Protein AF-0000000079568890 (afdb_homodimer)

Foldseek 3Di:
DWKKKKKKAKAFQAVVLVVQLVVQLVVLCVVQVKDWPDWFDDDDDPDDDGHRGITMIMGPDLVSVVCSCVPPSNVVSVVSCVVRMDMDIDMGTHDD/DWKKKKKKAKAFQAVVLVVQLVVQLVVLCVVLVKDWPDWFDDDDDPDDDGHRGITMIMGPDLVSVVCSCVPPSNVVSVVSCVVRMDMDIDMGTHDD

InterPro domains:
  IPR010753 Domain of unknown function DUF1330 [PF07045] (3-94)
  IPR011008 Dimeric alpha-beta barrel [SSF54909] (1-94)

Sequence (192 aa):
MAKAYWIARVEVSDEDAYGKYRDANAEAFEKYDARFVVRGGPFEVMEGEGRGRNVVVEFDSYQQAVDCYNSPEYQRAKAFRDGAADVDLIIIEGPKMAKAYWIARVEVSDEDAYGKYRDANAEAFEKYDARFVVRGGPFEVMEGEGRGRNVVVEFDSYQQAVDCYNSPEYQRAKAFRDGAADVDLIIIEGPK

Solvent-accessible surface area (backbone atoms only — not comparable to full-atom values): 9484 Å² total; per-residue (Å²): 122,34,28,11,32,43,46,35,39,28,39,75,77,29,68,67,41,37,48,53,17,60,63,42,33,48,60,28,36,59,75,57,60,47,41,74,57,25,80,33,71,67,64,46,71,78,32,78,64,77,55,81,34,44,35,30,34,38,23,71,24,51,65,54,48,52,49,39,62,69,27,70,52,25,46,58,16,49,58,43,27,62,91,19,41,52,49,26,27,34,43,33,39,31,62,113,121,35,27,11,31,42,47,34,39,27,38,73,77,30,66,68,41,37,48,54,16,60,62,42,34,48,60,28,36,60,74,59,60,47,41,75,59,24,80,32,71,68,65,47,70,77,31,77,65,76,57,82,34,44,35,29,34,38,23,71,25,51,65,55,47,52,47,38,62,68,27,71,53,25,46,57,15,49,59,43,27,62,90,18,43,52,50,28,28,32,43,32,39,31,63,115

Organism: NCBI:txid1891644

Secondary structure (DSSP, 8-state):
---EEEEEEEEES-HHHHHHHHHHHHHHHHHTT-EEEEE---EEEEES---SEEEEEEESSHHHHHHHHHSHHHHHHHHTTTTTEEEEEEEEE---/---EEEEEEEEES-HHHHHHHHHHHHHHHHHTT-EEEEE---EEEEES---SEEEEEEESSHHHHHHHHHSHHHHHHHHTTTTTEEEEEEEEE---

pLDDT: mean 97.17, std 4.03, range [70.75, 98.94]

Nearest PDB structures (foldseek):
  2fiu-assembly1_B  TM=9.762E-01  e=1.439E-13  Agrobacterium fabrum str. C58
  3lo3-assembly2_C  TM=9.101E-01  e=8.299E-09  Colwellia psychrerythraea 34H
  2omo-assembly4_E  TM=5.640E-01  e=1.352E-03  Nitrosomonas europaea
  2gff-assembly1_A  TM=5.607E-01  e=2.271E-03  Yersinia pestis
  4dpo-assembly1_B  TM=5.610E-01  e=1.995E-03  Methanosarcina mazei Go1

Radius of gyration: 16.6 Å; Cα contacts (8 Å, |Δi|>4): 442; chains: 2; bounding box: 29×44×38 Å

Structure (mmCIF, N/CA/C/O backbone):
data_AF-0000000079568890-model_v1
#
loop_
_entity.id
_entity.type
_entity.pdbx_description
1 polymer 'DUF1330 domain-containing protein'
#
loop_
_atom_site.group_PDB
_atom_site.id
_atom_site.type_symbol
_atom_site.label_atom_id
_atom_site.label_alt_id
_atom_site.label_comp_id
_atom_site.label_asym_id
_atom_site.label_entity_id
_atom_site.label_seq_id
_atom_site.pdbx_PDB_ins_code
_atom_site.Cartn_x
_atom_site.Cartn_y
_atom_site.Cartn_z
_atom_site.occupancy
_atom_site.B_iso_or_equiv
_atom_site.auth_seq_id
_atom_site.auth_comp_id
_atom_site.auth_asym_id
_atom_site.auth_atom_id
_atom_site.pdbx_PDB_model_num
ATOM 1 N N . MET A 1 1 ? -13.016 -4.52 15.359 1 77.69 1 MET A N 1
ATOM 2 C CA . MET A 1 1 ? -13.422 -3.764 14.18 1 77.69 1 MET A CA 1
ATOM 3 C C . MET A 1 1 ? -12.359 -3.852 13.086 1 77.69 1 MET A C 1
ATOM 5 O O . MET A 1 1 ? -11.18 -4.059 13.367 1 77.69 1 MET A O 1
ATOM 9 N N . ALA A 1 2 ? -12.82 -3.697 11.812 1 90.31 2 ALA A N 1
ATOM 10 C CA . ALA A 1 2 ? -11.844 -3.814 10.727 1 90.31 2 ALA A CA 1
ATOM 11 C C . ALA A 1 2 ? -10.891 -2.619 10.711 1 90.31 2 ALA A C 1
ATOM 13 O O . ALA A 1 2 ? -11.32 -1.478 10.898 1 90.31 2 ALA A O 1
ATOM 14 N N . LYS A 1 3 ? -9.695 -2.898 10.617 1 97.19 3 LYS A N 1
ATOM 15 C CA . LYS A 1 3 ? -8.695 -1.846 10.445 1 97.19 3 LYS A CA 1
ATOM 16 C C . LYS A 1 3 ? -8.875 -1.134 9.109 1 97.19 3 LYS A C 1
ATOM 18 O O . LYS A 1 3 ? -9.68 -1.561 8.273 1 97.19 3 LYS A O 1
ATOM 23 N N . ALA A 1 4 ? -8.219 -0.032 8.984 1 98.56 4 ALA A N 1
ATOM 24 C CA . ALA A 1 4 ? -8.148 0.688 7.719 1 98.56 4 ALA A CA 1
ATOM 25 C C . ALA A 1 4 ? -6.727 1.164 7.438 1 98.56 4 ALA A C 1
ATOM 27 O O . ALA A 1 4 ? -5.898 1.228 8.352 1 98.56 4 ALA A O 1
ATOM 28 N N . TYR A 1 5 ? -6.523 1.472 6.188 1 98.88 5 TYR A N 1
ATOM 29 C CA . TYR A 1 5 ? -5.164 1.819 5.781 1 98.88 5 TYR A CA 1
ATOM 30 C C . TYR A 1 5 ? -5.172 2.988 4.801 1 98.88 5 TYR A C 1
ATOM 32 O O . TYR A 1 5 ? -6.023 3.055 3.912 1 98.88 5 TYR A O 1
ATOM 40 N N . TRP A 1 6 ? -4.285 3.982 5.066 1 98.94 6 TRP A N 1
ATOM 41 C CA . TRP A 1 6 ? -3.834 4.855 3.986 1 98.94 6 TRP A CA 1
ATOM 42 C C . TRP A 1 6 ? -2.787 4.156 3.125 1 98.94 6 TRP A C 1
ATOM 44 O O . TRP A 1 6 ? -1.795 3.639 3.643 1 98.94 6 TRP A O 1
ATOM 54 N N . ILE A 1 7 ? -2.979 4.078 1.858 1 98.81 7 ILE A N 1
ATOM 55 C CA . ILE A 1 7 ? -1.966 3.646 0.902 1 98.81 7 ILE A CA 1
ATOM 56 C C . ILE A 1 7 ? -1.649 4.785 -0.064 1 98.81 7 ILE A C 1
ATOM 58 O O . ILE A 1 7 ? -2.506 5.199 -0.851 1 98.81 7 ILE A O 1
ATOM 62 N N . ALA A 1 8 ? -0.356 5.266 0.049 1 98.69 8 ALA A N 1
ATOM 63 C CA . ALA A 1 8 ? 0.008 6.445 -0.732 1 98.69 8 ALA A CA 1
ATOM 64 C C . ALA A 1 8 ? 1.265 6.188 -1.56 1 98.69 8 ALA A C 1
ATOM 66 O O . ALA A 1 8 ? 2.174 5.484 -1.115 1 98.69 8 ALA A O 1
ATOM 67 N N . ARG A 1 9 ? 1.367 6.684 -2.705 1 98.5 9 ARG A N 1
ATOM 68 C CA . ARG A 1 9 ? 2.57 6.812 -3.52 1 98.5 9 ARG A CA 1
ATOM 69 C C . ARG A 1 9 ? 2.795 8.266 -3.932 1 98.5 9 ARG A C 1
ATOM 71 O O . ARG A 1 9 ? 1.851 8.969 -4.301 1 98.5 9 ARG A O 1
ATOM 78 N N . VAL A 1 10 ? 4.031 8.68 -3.791 1 98.5 10 VAL A N 1
ATOM 79 C CA . VAL A 1 10 ? 4.32 10.109 -3.846 1 98.5 10 VAL A CA 1
ATOM 80 C C . VAL A 1 10 ? 5.535 10.359 -4.738 1 98.5 10 VAL A C 1
ATOM 82 O O . VAL A 1 10 ? 6.539 9.648 -4.641 1 98.5 10 VAL A O 1
ATOM 85 N N . GLU A 1 11 ? 5.418 11.297 -5.648 1 98.44 11 GLU A N 1
ATOM 86 C CA . GLU A 1 11 ? 6.57 11.867 -6.344 1 98.44 11 GLU A CA 1
ATOM 87 C C . GLU A 1 11 ? 6.879 13.273 -5.836 1 98.44 11 GLU A C 1
ATOM 89 O O . GLU A 1 11 ? 6.125 14.219 -6.098 1 98.44 11 GLU A O 1
ATOM 94 N N . VAL A 1 12 ? 7.957 13.383 -5.152 1 98.25 12 VAL A N 1
ATOM 95 C CA . VAL A 1 12 ? 8.32 14.641 -4.508 1 98.25 12 VAL A CA 1
ATOM 96 C C . VAL A 1 12 ? 9.125 15.508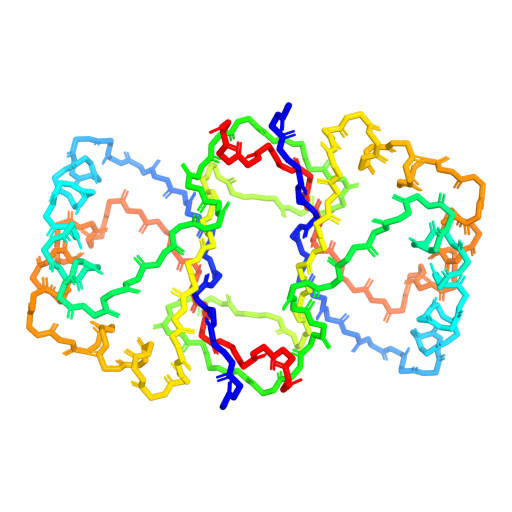 -5.48 1 98.25 12 VAL A C 1
ATOM 98 O O . VAL A 1 12 ? 10.109 15.039 -6.062 1 98.25 12 VAL A O 1
ATOM 101 N N . SER A 1 13 ? 8.711 16.703 -5.668 1 98.25 13 SER A N 1
ATOM 102 C CA . SER A 1 13 ? 9.422 17.609 -6.559 1 98.25 13 SER A CA 1
ATOM 103 C C . SER A 1 13 ? 10.133 18.719 -5.777 1 98.25 13 SER A C 1
ATOM 105 O O . SER A 1 13 ? 11.016 19.391 -6.309 1 98.25 13 SER A O 1
ATOM 107 N N . ASP A 1 14 ? 9.758 18.984 -4.594 1 98.38 14 ASP A N 1
ATOM 108 C CA . ASP A 1 14 ? 10.383 19.953 -3.686 1 98.38 14 ASP A CA 1
ATOM 109 C C . ASP A 1 14 ? 10.617 19.328 -2.311 1 98.38 14 ASP A C 1
ATOM 111 O O . ASP A 1 14 ? 9.742 19.375 -1.444 1 98.38 14 ASP A O 1
ATOM 115 N N . GLU A 1 15 ? 11.797 18.875 -2.086 1 97.81 15 GLU A N 1
ATOM 116 C CA . GLU A 1 15 ? 12.133 18.078 -0.904 1 97.81 15 GLU A CA 1
ATOM 117 C C . GLU A 1 15 ? 12.008 18.922 0.368 1 97.81 15 GLU A C 1
ATOM 119 O O . GLU A 1 15 ? 11.648 18.391 1.426 1 97.81 15 GLU A O 1
ATOM 124 N N . ASP A 1 16 ? 12.297 20.203 0.243 1 98.19 16 ASP A N 1
ATOM 125 C CA . ASP A 1 16 ? 12.188 21.047 1.421 1 98.19 16 ASP A CA 1
ATOM 126 C C . ASP A 1 16 ? 10.734 21.188 1.87 1 98.19 16 ASP A C 1
ATOM 128 O O . ASP A 1 16 ? 10.43 21.016 3.051 1 98.19 16 ASP A O 1
ATOM 132 N N . ALA A 1 17 ? 9.922 21.547 0.937 1 98.19 17 ALA A N 1
ATOM 133 C CA . ALA A 1 17 ? 8.5 21.672 1.245 1 98.19 17 ALA A CA 1
ATOM 134 C C . ALA A 1 17 ? 7.93 20.359 1.757 1 98.19 17 ALA A C 1
ATOM 136 O O . ALA A 1 17 ? 7.16 20.328 2.719 1 98.19 17 ALA A O 1
ATOM 137 N N . TYR A 1 18 ? 8.312 19.281 1.137 1 98.31 18 TYR A N 1
ATOM 138 C CA . TYR A 1 18 ? 7.824 17.984 1.56 1 98.31 18 TYR A CA 1
ATOM 139 C C . TYR A 1 18 ? 8.328 17.641 2.957 1 98.31 18 TYR A C 1
ATOM 141 O O . TYR A 1 18 ? 7.613 17 3.74 1 98.31 18 TYR A O 1
ATOM 149 N N . GLY A 1 19 ? 9.539 18 3.236 1 98 19 GLY A N 1
ATOM 150 C CA . GLY A 1 19 ? 10.062 17.812 4.578 1 98 19 GLY A CA 1
ATOM 151 C C . GLY A 1 19 ? 9.25 18.516 5.645 1 98 19 GLY A C 1
ATOM 152 O O . GLY A 1 19 ? 9.016 17.969 6.719 1 98 19 GLY A O 1
ATOM 153 N N . LYS A 1 20 ? 8.844 19.75 5.383 1 98.38 20 LYS A N 1
ATOM 154 C CA . LYS A 1 20 ? 7.969 20.484 6.301 1 98.38 20 LYS A CA 1
ATOM 155 C C . LYS A 1 20 ? 6.652 19.734 6.516 1 98.38 20 LYS A C 1
ATOM 157 O O . LYS A 1 20 ? 6.145 19.688 7.637 1 98.38 20 LYS A O 1
ATOM 162 N N . TYR A 1 21 ? 6.133 19.219 5.477 1 98.69 21 TYR A N 1
ATOM 163 C CA . TYR A 1 21 ? 4.926 18.406 5.57 1 98.69 21 TYR A CA 1
ATOM 164 C C . TYR A 1 21 ? 5.141 17.219 6.488 1 98.69 21 TYR A C 1
ATOM 166 O O . TYR A 1 21 ? 4.328 16.953 7.383 1 98.69 21 TYR A O 1
ATOM 174 N N . ARG A 1 22 ? 6.18 16.484 6.262 1 97.62 22 ARG A N 1
ATOM 175 C CA . ARG A 1 22 ? 6.473 15.289 7.043 1 97.62 22 ARG A CA 1
ATOM 176 C C . ARG A 1 22 ? 6.574 15.617 8.531 1 97.62 22 ARG A C 1
ATOM 178 O O . ARG A 1 22 ? 6.074 14.867 9.367 1 97.62 22 ARG A O 1
ATOM 185 N N . ASP A 1 23 ? 7.234 16.75 8.805 1 97.75 23 ASP A N 1
ATOM 186 C CA . ASP A 1 23 ? 7.363 17.156 10.195 1 97.75 23 ASP A CA 1
ATOM 187 C C . ASP A 1 23 ? 6 17.516 10.789 1 97.75 23 ASP A C 1
ATOM 189 O O . ASP A 1 23 ? 5.715 17.172 11.945 1 97.75 23 ASP A O 1
ATOM 193 N N . ALA A 1 24 ? 5.223 18.141 10.031 1 98.31 24 ALA A N 1
ATOM 194 C CA . ALA A 1 24 ? 3.949 18.672 10.523 1 98.31 24 ALA A CA 1
ATOM 195 C C . ALA A 1 24 ? 2.908 17.562 10.648 1 98.31 24 ALA A C 1
ATOM 197 O O . ALA A 1 24 ? 2.014 17.625 11.492 1 98.31 24 ALA A O 1
ATOM 198 N N . ASN A 1 25 ? 2.953 16.516 9.781 1 98.38 25 ASN A N 1
ATOM 199 C CA . ASN A 1 25 ? 1.878 15.531 9.75 1 98.38 25 ASN A CA 1
ATOM 200 C C . ASN A 1 25 ? 1.934 14.609 10.969 1 98.38 25 ASN A C 1
ATOM 202 O O . ASN A 1 25 ? 0.954 13.938 11.281 1 98.38 25 ASN A O 1
ATOM 206 N N . ALA A 1 26 ? 3.08 14.711 11.7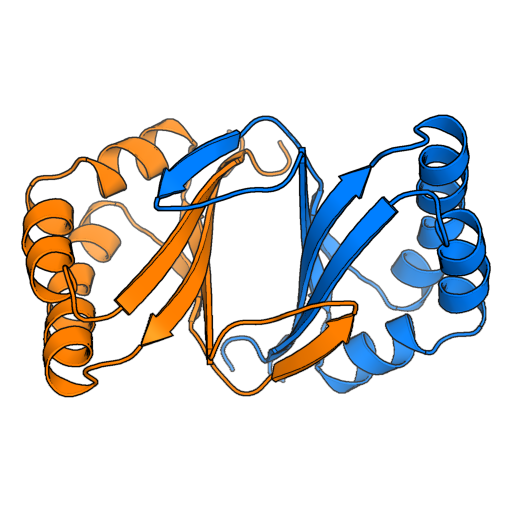73 1 98 26 ALA A N 1
ATOM 207 C CA . ALA A 1 26 ? 3.24 13.891 12.969 1 98 26 ALA A CA 1
ATOM 208 C C . ALA A 1 26 ? 2.129 14.172 13.977 1 98 26 ALA A C 1
ATOM 210 O O . ALA A 1 26 ? 1.642 13.25 14.641 1 98 26 ALA A O 1
ATOM 211 N N . GLU A 1 27 ? 1.778 15.391 14.086 1 98.44 27 GLU A N 1
ATOM 212 C CA . GLU A 1 27 ? 0.734 15.781 15.031 1 98.44 27 GLU A CA 1
ATOM 213 C C . GLU A 1 27 ? -0.568 15.039 14.75 1 98.44 27 GLU A C 1
ATOM 215 O O . GLU A 1 27 ? -1.189 14.5 15.664 1 98.44 27 GLU A O 1
ATOM 220 N N . ALA A 1 28 ? -1.035 15 13.539 1 98.75 28 ALA A N 1
ATOM 221 C CA . ALA A 1 28 ? -2.271 14.328 13.164 1 98.75 28 ALA A CA 1
ATOM 222 C C . ALA A 1 28 ? -2.17 12.82 13.398 1 98.75 28 ALA A C 1
ATOM 224 O O . ALA A 1 28 ? -3.08 12.211 13.969 1 98.75 28 ALA A O 1
ATOM 225 N N . PHE A 1 29 ? -1.062 12.234 12.961 1 98.69 29 PHE A N 1
ATOM 226 C CA . PHE A 1 29 ? -0.905 10.789 13.062 1 98.69 29 PHE A CA 1
ATOM 227 C C . PHE A 1 29 ? -0.842 10.352 14.523 1 98.69 29 PHE A C 1
ATOM 229 O O . PHE A 1 29 ? -1.35 9.289 14.883 1 98.69 29 PHE A O 1
ATOM 236 N N . GLU A 1 30 ? -0.249 11.172 15.391 1 98.44 30 GLU A N 1
ATOM 237 C CA . GLU A 1 30 ? -0.262 10.891 16.828 1 98.44 30 GLU A CA 1
ATOM 238 C C . GLU A 1 30 ? -1.675 10.992 17.391 1 98.44 30 GLU A C 1
ATOM 240 O O . GLU A 1 30 ? -2.111 10.117 18.141 1 98.44 30 GLU A O 1
ATOM 245 N N . LYS A 1 31 ? -2.342 11.984 17.062 1 98.56 31 LYS A N 1
ATOM 246 C CA . LYS A 1 31 ? -3.684 12.25 17.578 1 98.56 31 LYS A CA 1
ATOM 247 C C . LYS A 1 31 ? -4.633 11.102 17.234 1 98.56 31 LYS A C 1
ATOM 249 O O . LYS A 1 31 ? -5.52 10.773 18.016 1 98.56 31 LYS A O 1
ATOM 254 N N . TYR A 1 32 ? -4.484 10.484 16.109 1 98.69 32 TYR A N 1
ATOM 255 C CA . TYR A 1 32 ? -5.43 9.477 15.641 1 98.69 32 TYR A CA 1
ATOM 256 C C . TYR A 1 32 ? -4.848 8.07 15.789 1 98.69 32 TYR A C 1
ATOM 258 O O . TYR A 1 32 ? -5.344 7.125 15.172 1 98.69 32 TYR A O 1
ATOM 266 N N . ASP A 1 33 ? -3.717 8.008 16.469 1 98.06 33 ASP A N 1
ATOM 267 C CA . ASP A 1 33 ? -3.064 6.742 16.797 1 98.06 33 ASP A CA 1
ATOM 268 C C . ASP A 1 33 ? -2.717 5.969 15.523 1 98.06 33 ASP A C 1
ATOM 270 O O . ASP A 1 33 ? -2.945 4.758 15.445 1 98.06 33 ASP A O 1
ATOM 274 N N . ALA A 1 34 ? -2.326 6.688 14.555 1 98.38 34 ALA A N 1
ATOM 275 C CA . ALA A 1 34 ? -1.897 6.094 13.289 1 98.38 34 ALA A CA 1
ATOM 276 C C . ALA A 1 34 ? -0.587 5.332 13.461 1 98.38 34 ALA A C 1
ATOM 278 O O . ALA A 1 34 ? 0.292 5.754 14.211 1 98.38 34 ALA A O 1
ATOM 279 N N . ARG A 1 35 ? -0.432 4.227 12.75 1 97.88 35 ARG A N 1
ATOM 280 C CA . ARG A 1 35 ? 0.778 3.414 12.812 1 97.88 35 ARG A CA 1
ATOM 281 C C . ARG A 1 35 ? 1.363 3.197 11.422 1 97.88 35 ARG A C 1
ATOM 283 O O . ARG A 1 35 ? 0.693 2.662 10.539 1 97.88 35 ARG A O 1
ATOM 290 N N . PHE A 1 36 ? 2.574 3.539 11.258 1 97.81 36 PHE A N 1
ATOM 291 C CA . PHE A 1 36 ? 3.23 3.326 9.977 1 97.81 36 PHE A CA 1
ATOM 292 C C . PHE A 1 36 ? 3.574 1.855 9.781 1 97.81 36 PHE A C 1
ATOM 294 O O . PHE A 1 36 ? 4.336 1.281 10.555 1 97.81 36 PHE A O 1
ATOM 301 N N . VAL A 1 37 ? 3.004 1.325 8.742 1 97.81 37 VAL A N 1
ATOM 302 C CA . VAL A 1 37 ? 3.385 -0.002 8.266 1 97.81 37 VAL A CA 1
ATOM 303 C C . VAL A 1 37 ? 4.59 0.104 7.34 1 97.81 37 VAL A C 1
ATOM 305 O O . VAL A 1 37 ? 5.551 -0.658 7.469 1 97.81 37 VAL A O 1
ATOM 308 N N . VAL A 1 38 ? 4.5 1.023 6.449 1 98 38 VAL A N 1
ATOM 309 C CA . VAL A 1 38 ? 5.555 1.419 5.523 1 98 38 VAL A CA 1
ATOM 310 C C . VAL A 1 38 ? 5.707 2.938 5.531 1 98 38 VAL A C 1
ATOM 312 O O . VAL A 1 38 ? 4.723 3.668 5.41 1 98 38 VAL A O 1
ATOM 315 N N . ARG A 1 39 ? 6.926 3.438 5.656 1 97.19 39 ARG A N 1
ATOM 316 C CA . ARG A 1 39 ? 7.191 4.871 5.664 1 97.19 39 ARG A CA 1
ATOM 317 C C . ARG A 1 39 ? 8.367 5.215 4.75 1 97.19 39 ARG A C 1
ATOM 319 O O . ARG A 1 39 ? 9.375 5.75 5.207 1 97.19 39 ARG A O 1
ATOM 326 N N . GLY A 1 40 ? 8.141 4.922 3.477 1 96.38 40 GLY A N 1
ATOM 327 C CA . GLY A 1 40 ? 9.234 5.051 2.521 1 96.38 40 GLY A CA 1
ATOM 328 C C . GLY A 1 40 ? 10.227 3.912 2.6 1 96.38 40 GLY A C 1
ATOM 329 O O . GLY A 1 40 ? 9.875 2.791 2.973 1 96.38 40 GLY A O 1
ATOM 330 N N . GLY A 1 41 ? 11.477 4.172 2.051 1 94.19 41 GLY A N 1
ATOM 331 C CA . GLY A 1 41 ? 12.523 3.166 2.049 1 94.19 41 GLY A CA 1
ATOM 332 C C . GLY A 1 41 ? 12.812 2.609 0.668 1 94.19 41 GLY A C 1
ATOM 333 O O . GLY A 1 41 ? 12.148 2.967 -0.304 1 94.19 41 GLY A O 1
ATOM 334 N N . PRO A 1 42 ? 13.922 1.852 0.633 1 96.38 42 PRO A N 1
ATOM 335 C CA . PRO A 1 42 ? 14.289 1.282 -0.667 1 96.38 42 PRO A CA 1
ATOM 336 C C . PRO A 1 42 ? 13.242 0.298 -1.191 1 96.38 42 PRO A C 1
ATOM 338 O O . PRO A 1 42 ? 12.664 -0.467 -0.415 1 96.38 42 PRO A O 1
ATOM 341 N N . PHE A 1 43 ? 12.992 0.374 -2.463 1 98 43 PHE A N 1
ATOM 342 C CA . PHE A 1 43 ? 12.031 -0.527 -3.096 1 98 43 PHE A CA 1
ATOM 343 C C . PHE A 1 43 ? 12.43 -0.814 -4.539 1 98 43 PHE A C 1
ATOM 345 O O . PHE A 1 43 ? 13.297 -0.137 -5.094 1 98 43 PHE A O 1
ATOM 352 N N . GLU A 1 44 ? 11.82 -1.831 -5.078 1 98.31 44 GLU A N 1
ATOM 353 C CA . GLU A 1 44 ? 11.922 -2.156 -6.5 1 98.31 44 GLU A CA 1
ATOM 354 C C . GLU A 1 44 ? 10.539 -2.25 -7.141 1 98.31 44 GLU A C 1
ATOM 356 O O . GLU A 1 44 ? 9.602 -2.781 -6.543 1 98.31 44 GLU A O 1
ATOM 361 N N . VAL A 1 45 ? 10.477 -1.717 -8.383 1 98.69 45 VAL A N 1
ATOM 362 C CA . VAL A 1 45 ? 9.273 -1.902 -9.188 1 98.69 45 VAL A CA 1
ATOM 363 C C . VAL A 1 45 ? 9.312 -3.268 -9.875 1 98.69 45 VAL A C 1
ATOM 365 O O . VAL A 1 45 ? 10.188 -3.533 -10.695 1 98.69 45 VAL A O 1
ATOM 368 N N . MET A 1 46 ? 8.328 -4.148 -9.492 1 98.5 46 MET A N 1
ATOM 369 C CA . MET A 1 46 ? 8.281 -5.484 -10.086 1 98.5 46 MET A CA 1
ATOM 370 C C . MET A 1 46 ? 7.41 -5.496 -11.336 1 98.5 46 MET A C 1
ATOM 372 O O . MET A 1 46 ? 7.66 -6.262 -12.266 1 98.5 46 MET A O 1
ATOM 376 N N . GLU A 1 47 ? 6.418 -4.746 -11.234 1 98.25 47 GLU A N 1
ATOM 377 C CA . GLU A 1 47 ? 5.504 -4.609 -12.367 1 98.25 47 GLU A CA 1
ATOM 378 C C . GLU A 1 47 ? 5.02 -3.17 -12.516 1 98.25 47 GLU A C 1
ATOM 380 O O . GLU A 1 47 ? 4.773 -2.488 -11.516 1 98.25 47 GLU A O 1
ATOM 385 N N . GLY A 1 48 ? 4.879 -2.621 -13.844 1 97.25 48 GLY A N 1
ATOM 386 C CA . GLY A 1 48 ? 4.297 -1.315 -14.109 1 97.25 48 GLY A CA 1
ATOM 387 C C . GLY A 1 48 ? 5.164 -0.166 -13.633 1 97.25 48 GLY A C 1
ATOM 388 O O . GLY A 1 48 ? 6.352 -0.104 -13.961 1 97.25 48 GLY A O 1
ATOM 389 N N . GLU A 1 49 ? 4.422 0.727 -12.883 1 94.44 49 GLU A N 1
ATOM 390 C CA . GLU A 1 49 ? 5.094 1.953 -12.461 1 94.44 49 GLU A CA 1
ATOM 391 C C . GLU A 1 49 ? 5.039 2.117 -10.945 1 94.44 49 GLU A C 1
ATOM 393 O O . GLU A 1 49 ? 4.148 1.573 -10.289 1 94.44 49 GLU A O 1
ATOM 398 N N . GLY A 1 50 ? 6.082 2.775 -10.422 1 91.06 50 GLY A N 1
ATOM 399 C CA . GLY A 1 50 ? 6.094 3.244 -9.047 1 91.06 50 GLY A CA 1
ATOM 400 C C . GLY A 1 50 ? 6.277 4.746 -8.93 1 91.06 50 GLY A C 1
ATOM 401 O O . GLY A 1 50 ? 6.332 5.449 -9.945 1 91.06 50 GLY A O 1
ATOM 402 N N . ARG A 1 51 ? 6.188 5.242 -7.867 1 95.56 51 ARG A N 1
ATOM 403 C CA . ARG A 1 51 ? 6.625 6.598 -7.551 1 95.56 51 ARG A CA 1
ATOM 404 C C . ARG A 1 51 ? 7.773 6.582 -6.547 1 95.56 51 ARG A C 1
ATOM 406 O O . ARG A 1 51 ? 8.109 5.531 -5.996 1 95.56 51 ARG A O 1
ATOM 413 N N . GLY A 1 52 ? 8.352 7.695 -6.34 1 97.25 52 GLY A N 1
ATOM 414 C CA . GLY A 1 52 ? 9.602 7.797 -5.598 1 97.25 52 GLY A CA 1
ATOM 415 C C . GLY A 1 52 ? 9.445 7.465 -4.125 1 97.25 52 GLY A C 1
ATOM 416 O O . GLY A 1 52 ? 10.414 7.105 -3.459 1 97.25 52 GLY A O 1
ATOM 417 N N . ARG A 1 53 ? 8.25 7.637 -3.543 1 97.88 53 ARG A N 1
ATOM 418 C CA . ARG A 1 53 ? 7.996 7.379 -2.129 1 97.88 53 ARG A CA 1
ATOM 419 C C . ARG A 1 53 ? 6.672 6.652 -1.932 1 97.88 53 ARG A C 1
ATOM 421 O O . ARG A 1 53 ? 5.656 7.023 -2.527 1 97.88 53 ARG A O 1
ATOM 428 N N . ASN A 1 54 ? 6.691 5.617 -1.105 1 98.31 54 ASN A N 1
ATOM 429 C CA . ASN A 1 54 ? 5.52 4.793 -0.825 1 98.31 54 ASN A CA 1
ATOM 430 C C . ASN A 1 54 ? 5.281 4.652 0.675 1 98.31 54 ASN A C 1
ATOM 432 O O . ASN A 1 54 ? 6.223 4.426 1.438 1 98.31 54 ASN A O 1
ATOM 436 N N . VAL A 1 55 ? 4.008 4.836 1.075 1 98.44 55 VAL A N 1
ATOM 437 C CA . VAL A 1 55 ? 3.654 4.898 2.49 1 98.44 55 VAL A CA 1
ATOM 438 C C . VAL A 1 55 ? 2.379 4.094 2.736 1 98.44 55 VAL A C 1
ATOM 440 O O . VAL A 1 55 ? 1.433 4.164 1.951 1 98.44 55 VAL A O 1
ATOM 443 N N . VAL A 1 56 ? 2.379 3.322 3.73 1 98.75 56 VAL A N 1
ATOM 444 C CA . VAL A 1 56 ? 1.188 2.65 4.242 1 98.75 56 VAL A CA 1
ATOM 445 C C . VAL A 1 56 ? 1.008 2.973 5.723 1 98.75 56 VAL A C 1
ATOM 447 O O . VAL A 1 56 ? 1.925 2.773 6.523 1 98.75 56 VAL A O 1
ATOM 450 N N . VAL A 1 57 ? -0.167 3.457 6.113 1 98.75 57 VAL A N 1
ATOM 451 C CA . VAL A 1 57 ? -0.488 3.816 7.492 1 98.75 57 VAL A CA 1
ATOM 452 C C . VAL A 1 57 ? -1.723 3.047 7.953 1 98.75 57 VAL A C 1
ATOM 454 O O . VAL A 1 57 ? -2.721 2.973 7.23 1 98.75 57 VAL A O 1
ATOM 457 N N . GLU A 1 58 ? -1.667 2.486 9.086 1 98.62 58 GLU A N 1
ATOM 458 C CA . GLU A 1 58 ? -2.756 1.702 9.664 1 98.62 58 GLU A CA 1
ATOM 459 C C . GLU A 1 58 ? -3.529 2.51 10.703 1 98.62 58 GLU A C 1
ATOM 461 O O . GLU A 1 58 ? -2.936 3.232 11.5 1 98.62 58 GLU A O 1
ATOM 466 N N . PHE A 1 59 ? -4.805 2.377 10.695 1 98.62 59 PHE A N 1
ATOM 467 C CA . PHE A 1 59 ? -5.723 2.943 11.672 1 98.62 59 PHE A CA 1
ATOM 468 C C . PHE A 1 59 ? -6.625 1.861 12.258 1 98.62 59 PHE A C 1
ATOM 470 O O . PHE A 1 59 ? -6.805 0.802 11.648 1 98.62 59 PHE A O 1
ATOM 477 N N . ASP A 1 60 ? -7.238 2.188 13.344 1 97.69 60 ASP A N 1
ATOM 478 C CA . ASP A 1 60 ? -8.039 1.187 14.039 1 97.69 60 ASP A CA 1
ATOM 479 C C . ASP A 1 60 ? -9.414 1.029 13.391 1 97.69 60 ASP A C 1
ATOM 481 O O . ASP A 1 60 ? -10.125 0.056 13.648 1 97.69 60 ASP A O 1
ATOM 485 N N . SER A 1 61 ? -9.828 2.037 12.609 1 97.44 61 SER A N 1
ATOM 486 C CA . SER A 1 61 ? -11.094 1.964 11.883 1 97.44 61 SER A CA 1
ATOM 487 C C . SER A 1 61 ? -11.062 2.838 10.633 1 97.44 61 SER A C 1
ATOM 489 O O . SER A 1 61 ? -10.234 3.744 10.523 1 97.44 61 SER A O 1
ATOM 491 N N . TYR A 1 62 ? -11.961 2.488 9.758 1 98 62 TYR A N 1
ATOM 492 C CA . TYR A 1 62 ? -12.078 3.271 8.531 1 98 62 TYR A CA 1
ATOM 493 C C . TYR A 1 62 ? -12.414 4.723 8.852 1 98 62 TYR A C 1
ATOM 495 O O . TYR A 1 62 ? -11.82 5.645 8.281 1 98 62 TYR A O 1
ATOM 503 N N . GLN A 1 63 ? -13.375 4.957 9.742 1 98 63 GLN A N 1
ATOM 504 C CA . GLN A 1 63 ? -13.781 6.316 10.086 1 98 63 GLN A CA 1
ATOM 505 C C . GLN A 1 63 ? -12.625 7.098 10.695 1 98 63 GLN A C 1
ATOM 507 O O . GLN A 1 63 ? -12.445 8.281 10.406 1 98 63 GLN A O 1
ATOM 512 N N . GLN A 1 64 ? -11.859 6.44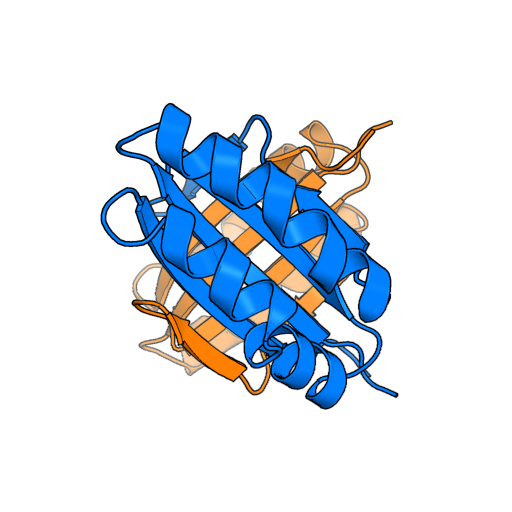1 11.516 1 98.5 64 GLN A N 1
ATOM 513 C CA . GLN A 1 64 ? -10.703 7.105 12.102 1 98.5 64 GLN A CA 1
ATOM 514 C C . GLN A 1 64 ? -9.727 7.562 11.023 1 98.5 64 GLN A C 1
ATOM 516 O O . GLN A 1 64 ? -9.156 8.648 11.125 1 98.5 64 GLN A O 1
ATOM 521 N N . ALA A 1 65 ? -9.484 6.734 10.078 1 98.75 65 ALA A N 1
ATOM 522 C CA . ALA A 1 65 ? -8.602 7.062 8.961 1 98.75 65 ALA A CA 1
ATOM 523 C C . ALA A 1 65 ? -9.109 8.281 8.203 1 98.75 65 ALA A C 1
ATOM 525 O O . ALA A 1 65 ? -8.336 9.18 7.855 1 98.75 65 ALA A O 1
ATOM 526 N N . VAL A 1 66 ? -10.406 8.273 7.949 1 98.81 66 VAL A N 1
ATOM 527 C CA . VAL A 1 66 ? -11.023 9.375 7.223 1 98.81 66 VAL A CA 1
ATOM 528 C C . VAL A 1 66 ? -10.977 10.648 8.07 1 98.81 66 VAL A C 1
ATOM 530 O O . VAL A 1 66 ? -10.672 11.727 7.555 1 98.81 66 VAL A O 1
ATOM 533 N N . ASP A 1 67 ? -11.258 10.523 9.336 1 98.88 67 ASP A N 1
ATOM 534 C CA . ASP A 1 67 ? -11.211 11.672 10.234 1 98.88 67 ASP A CA 1
ATOM 535 C C . ASP A 1 67 ? -9.812 12.273 10.297 1 98.88 67 ASP A C 1
ATOM 537 O O . ASP A 1 67 ? -9.648 13.492 10.359 1 98.88 67 ASP A O 1
ATOM 541 N N . CYS A 1 68 ? -8.867 11.438 10.328 1 98.94 68 CYS A N 1
ATOM 542 C CA . CYS A 1 68 ? -7.488 11.914 10.328 1 98.94 68 CYS A CA 1
ATOM 543 C C . CYS A 1 68 ? -7.207 12.766 9.094 1 98.94 68 CYS A C 1
ATOM 545 O O . CYS A 1 68 ? -6.699 13.875 9.211 1 98.94 68 CYS A O 1
ATOM 547 N N . TYR A 1 69 ? -7.551 12.289 7.926 1 98.94 69 TYR A N 1
ATOM 548 C CA . TYR A 1 69 ? -7.32 13.016 6.684 1 98.94 69 TYR A CA 1
ATOM 549 C C . TYR A 1 69 ? -8.008 14.375 6.711 1 98.94 69 TYR A C 1
ATOM 551 O O . TYR A 1 69 ? -7.445 15.375 6.25 1 98.94 69 TYR A O 1
ATOM 559 N N . ASN A 1 70 ? -9.203 14.344 7.293 1 98.81 70 ASN A N 1
ATOM 560 C CA . ASN A 1 70 ? -10.016 15.555 7.266 1 98.81 70 ASN A CA 1
ATOM 561 C C . ASN A 1 70 ? -9.703 16.469 8.445 1 98.81 70 ASN A C 1
ATOM 563 O O . ASN A 1 70 ? -10.258 17.562 8.555 1 98.81 70 ASN A O 1
ATOM 567 N N . SER A 1 71 ? -8.906 16.062 9.359 1 98.88 71 SER A N 1
ATOM 568 C CA . SER A 1 71 ? -8.602 16.844 10.555 1 98.88 71 SER A CA 1
ATOM 569 C C . SER A 1 71 ? -7.906 18.156 10.203 1 98.88 71 SER A C 1
ATOM 571 O O . SER A 1 71 ? -7.16 18.219 9.227 1 98.88 71 SER A O 1
ATOM 573 N N . PRO A 1 72 ? -8.188 19.188 11.031 1 98.69 72 PRO A N 1
ATOM 574 C CA . PRO A 1 72 ? -7.465 20.438 10.797 1 98.69 72 PRO A CA 1
ATOM 575 C C . PRO A 1 72 ? -5.949 20.266 10.852 1 98.69 72 PRO A C 1
ATOM 577 O O . PRO A 1 72 ? -5.223 20.922 10.102 1 98.69 72 PRO A O 1
ATOM 580 N N . GLU A 1 73 ? -5.445 19.391 11.758 1 98.69 73 GLU A N 1
ATOM 581 C CA . GLU A 1 73 ? -4.012 19.141 11.891 1 98.69 73 GLU A CA 1
ATOM 582 C C . GLU A 1 73 ? -3.426 18.578 10.602 1 98.69 73 GLU A C 1
ATOM 584 O O . GLU A 1 73 ? -2.385 19.031 10.125 1 98.69 73 GLU A O 1
ATOM 589 N N . TYR A 1 74 ? -4.129 17.609 10.016 1 98.88 74 TYR A N 1
ATOM 590 C CA . TYR A 1 74 ? -3.58 17 8.805 1 98.88 74 TYR A CA 1
ATOM 591 C C . TYR A 1 74 ? -3.688 17.953 7.625 1 98.88 74 TYR A C 1
ATOM 593 O O . TYR A 1 74 ? -2.779 18.031 6.793 1 98.88 74 TYR A O 1
ATOM 601 N N . GLN A 1 75 ? -4.852 18.641 7.539 1 98.69 75 GLN A N 1
ATOM 602 C CA . GLN A 1 75 ? -5.039 19.547 6.414 1 98.69 75 GLN A CA 1
ATOM 603 C C . GLN A 1 75 ? -4.027 20.703 6.461 1 98.69 75 GLN A C 1
ATOM 605 O O . GLN A 1 75 ? -3.549 21.141 5.418 1 98.69 75 GLN A O 1
ATOM 610 N N . ARG A 1 76 ? -3.668 21.188 7.617 1 98.31 76 ARG A N 1
ATOM 611 C CA . ARG A 1 76 ? -2.605 22.172 7.746 1 98.31 76 ARG A CA 1
ATOM 612 C C . ARG A 1 76 ? -1.271 21.609 7.27 1 98.31 76 ARG A C 1
ATOM 614 O O . ARG A 1 76 ? -0.521 22.281 6.562 1 98.31 76 ARG A O 1
ATOM 621 N N . ALA A 1 77 ? -0.918 20.375 7.719 1 98.62 77 ALA A N 1
ATOM 622 C CA . ALA A 1 77 ? 0.313 19.719 7.277 1 98.62 77 ALA A CA 1
ATOM 623 C C . ALA A 1 77 ? 0.326 19.547 5.762 1 98.62 77 ALA A C 1
ATOM 625 O O . ALA A 1 77 ? 1.317 19.875 5.102 1 98.62 77 ALA A O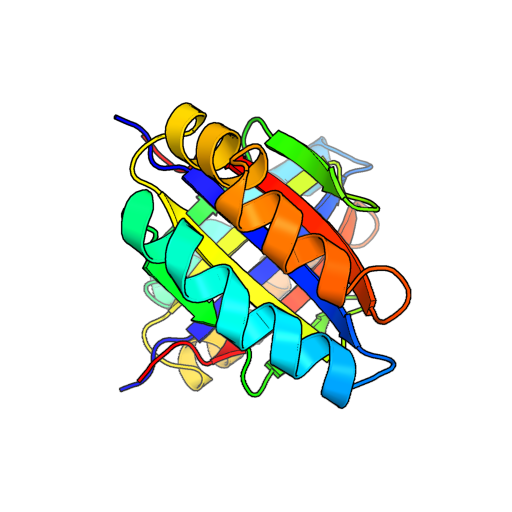 1
ATOM 626 N N . LYS A 1 78 ? -0.8 19.078 5.164 1 98.5 78 LYS A N 1
ATOM 627 C CA . LYS A 1 78 ? -0.943 18.797 3.736 1 98.5 78 LYS A CA 1
ATOM 628 C C . LYS A 1 78 ? -0.663 20.047 2.906 1 98.5 78 LYS A C 1
ATOM 630 O O . LYS A 1 78 ? -0.115 19.953 1.805 1 98.5 78 LYS A O 1
ATOM 635 N N . ALA A 1 79 ? -1.051 21.203 3.441 1 98.19 79 ALA A N 1
ATOM 636 C CA . ALA A 1 79 ? -0.869 22.469 2.729 1 98.19 79 ALA A CA 1
ATOM 637 C C . ALA A 1 79 ? 0.604 22.719 2.414 1 98.19 79 ALA A C 1
ATOM 639 O O . ALA A 1 79 ? 0.934 23.375 1.423 1 98.19 79 ALA A O 1
ATOM 640 N N . PHE A 1 80 ? 1.52 22.141 3.172 1 97.56 80 PHE A N 1
ATOM 641 C CA . PHE A 1 80 ? 2.947 22.312 2.932 1 97.56 80 PHE A CA 1
ATOM 642 C C . PHE A 1 80 ? 3.379 21.562 1.677 1 97.56 80 PHE A C 1
ATOM 644 O O . PHE A 1 80 ? 4.34 21.953 1.012 1 97.56 80 PHE A O 1
ATOM 651 N N . ARG A 1 81 ? 2.646 20.516 1.305 1 97.06 81 ARG A N 1
ATOM 652 C CA . ARG A 1 81 ? 3.121 19.719 0.18 1 97.06 81 ARG A CA 1
ATOM 653 C C . ARG A 1 81 ? 2.252 19.938 -1.053 1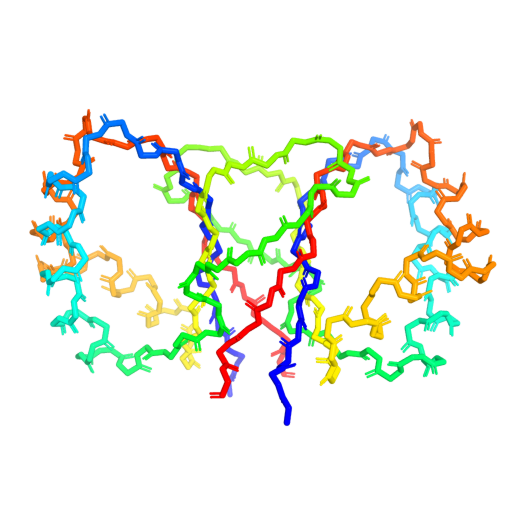 97.06 81 ARG A C 1
ATOM 655 O O . ARG A 1 81 ? 2.41 19.234 -2.061 1 97.06 81 ARG A O 1
ATOM 662 N N . ASP A 1 82 ? 1.322 20.844 -0.878 1 93.69 82 ASP A N 1
ATOM 663 C CA . ASP A 1 82 ? 0.575 21.234 -2.072 1 93.69 82 ASP A CA 1
ATOM 664 C C . ASP A 1 82 ? 1.49 21.875 -3.111 1 93.69 82 ASP A C 1
ATOM 666 O O . ASP A 1 82 ? 2.186 22.844 -2.814 1 93.69 82 ASP A O 1
ATOM 670 N N . GLY A 1 83 ? 1.563 21.281 -4.32 1 93.81 83 GLY A N 1
ATOM 671 C CA . GLY A 1 83 ? 2.438 21.781 -5.367 1 93.81 83 GLY A CA 1
ATOM 672 C C . GLY A 1 83 ? 3.857 21.266 -5.262 1 93.81 83 GLY A C 1
ATOM 673 O O . GLY A 1 83 ? 4.676 21.484 -6.156 1 93.81 83 GLY A O 1
ATOM 674 N N . ALA A 1 84 ? 4.148 20.562 -4.238 1 97.56 84 ALA A N 1
ATOM 675 C CA . ALA A 1 84 ? 5.512 20.094 -4.008 1 97.56 84 ALA A CA 1
ATOM 676 C C . ALA A 1 84 ? 5.617 18.594 -4.23 1 97.56 84 ALA A C 1
ATOM 678 O O . ALA A 1 84 ? 6.707 18.016 -4.156 1 97.56 84 ALA A O 1
ATOM 679 N N . ALA A 1 85 ? 4.5 17.969 -4.457 1 98.06 85 ALA A N 1
ATOM 680 C CA . ALA A 1 85 ? 4.445 16.531 -4.652 1 98.06 85 ALA A CA 1
ATOM 681 C C . ALA A 1 85 ? 3.195 16.125 -5.43 1 98.06 85 ALA A C 1
ATOM 683 O O . ALA A 1 85 ? 2.152 16.781 -5.32 1 98.06 85 ALA A O 1
ATOM 684 N N . ASP A 1 86 ? 3.379 15.172 -6.246 1 97.75 86 ASP A N 1
ATOM 685 C CA . ASP A 1 86 ? 2.238 14.453 -6.805 1 97.75 86 ASP A CA 1
ATOM 686 C C . ASP A 1 86 ? 1.896 13.227 -5.969 1 97.75 86 ASP A C 1
ATOM 688 O O . ASP A 1 86 ? 2.738 12.344 -5.773 1 97.75 86 ASP A O 1
ATOM 692 N N . VAL A 1 87 ? 0.666 13.195 -5.477 1 98.06 87 VAL A N 1
ATOM 693 C CA . VAL A 1 87 ? 0.301 12.172 -4.5 1 98.06 87 VAL A CA 1
ATOM 694 C C . VAL A 1 87 ? -0.911 11.391 -5 1 98.06 87 VAL A C 1
ATOM 696 O O . VAL A 1 87 ? -1.904 11.977 -5.434 1 98.06 87 VAL A O 1
ATOM 699 N N . ASP A 1 88 ? -0.826 10.102 -5.066 1 98.44 88 ASP A N 1
ATOM 700 C CA . ASP A 1 88 ? -1.985 9.219 -5.035 1 98.44 88 ASP A CA 1
ATOM 701 C C . ASP A 1 88 ? -2.205 8.648 -3.637 1 98.44 88 ASP A C 1
ATOM 703 O O . ASP A 1 88 ? -1.289 8.07 -3.045 1 98.44 88 ASP A O 1
ATOM 707 N N . LEU A 1 89 ? -3.369 8.844 -3.082 1 98.75 89 LEU A N 1
ATOM 708 C CA . LEU A 1 89 ? -3.699 8.359 -1.748 1 98.75 89 LEU A CA 1
ATOM 709 C C . LEU A 1 89 ? -5.102 7.758 -1.72 1 98.75 89 LEU A C 1
ATOM 711 O O . LEU A 1 89 ? -6.07 8.422 -2.096 1 98.75 89 LEU A O 1
ATOM 715 N N . ILE A 1 90 ? -5.207 6.512 -1.3 1 98.88 90 ILE A N 1
ATOM 716 C CA . ILE A 1 90 ? -6.508 5.906 -1.038 1 98.88 90 ILE A CA 1
ATOM 717 C C . ILE A 1 90 ? -6.625 5.551 0.443 1 98.88 90 ILE A C 1
ATOM 719 O O . ILE A 1 90 ? -5.613 5.348 1.12 1 98.88 90 ILE A O 1
ATOM 723 N N . ILE A 1 91 ? -7.828 5.555 0.947 1 98.88 91 ILE A N 1
ATOM 724 C CA . ILE A 1 91 ? -8.18 4.961 2.234 1 98.88 91 ILE A CA 1
ATOM 725 C C . ILE A 1 91 ? -9 3.695 2.01 1 98.88 91 ILE A C 1
ATOM 727 O O . ILE A 1 91 ? -10 3.717 1.288 1 98.88 91 ILE A O 1
ATOM 731 N N . ILE A 1 92 ? -8.57 2.615 2.613 1 98.69 92 ILE A N 1
ATOM 732 C CA . ILE A 1 92 ? -9.164 1.324 2.283 1 98.69 92 ILE A CA 1
ATOM 733 C C . ILE A 1 92 ? -9.391 0.52 3.561 1 98.69 92 ILE A C 1
ATOM 735 O O . ILE A 1 92 ? -8.594 0.584 4.496 1 98.69 92 ILE A O 1
ATOM 739 N N . GLU A 1 93 ? -10.469 -0.238 3.547 1 97.25 93 GLU A N 1
ATOM 740 C CA . GLU A 1 93 ? -10.758 -1.133 4.664 1 97.25 93 GLU A CA 1
ATOM 741 C C . GLU A 1 93 ? -9.867 -2.369 4.625 1 97.25 93 GLU A C 1
ATOM 743 O O . GLU A 1 93 ? -9.625 -2.936 3.557 1 97.25 93 GLU A O 1
ATOM 748 N N . GLY A 1 94 ? -9.266 -2.74 5.805 1 92.69 94 GLY A N 1
ATOM 749 C CA . GLY A 1 94 ? -8.508 -3.973 5.93 1 92.69 94 GLY A CA 1
ATOM 750 C C . GLY A 1 94 ? -9.375 -5.176 6.254 1 92.69 94 GLY A C 1
ATOM 751 O O . GLY A 1 94 ? -10.602 -5.09 6.23 1 92.69 94 GLY A O 1
ATOM 752 N N . PRO A 1 95 ? -8.625 -6.25 6.371 1 82.69 95 PRO A N 1
ATOM 753 C CA . PRO A 1 95 ? -9.375 -7.453 6.746 1 82.69 95 PRO A CA 1
ATOM 754 C C . PRO A 1 95 ? -10.062 -7.324 8.102 1 82.69 95 PRO A C 1
ATOM 756 O O . PRO A 1 95 ? -9.617 -6.547 8.953 1 82.69 95 PRO A O 1
ATOM 759 N N . LYS A 1 96 ? -11.328 -7.777 8.258 1 70.94 96 LYS A N 1
ATOM 760 C CA . LYS A 1 96 ? -12.047 -7.809 9.531 1 70.94 96 LYS A CA 1
ATOM 761 C C . LYS A 1 96 ? -11.438 -8.836 10.484 1 70.94 96 LYS A C 1
ATOM 763 O O . LYS A 1 96 ? -10.914 -9.859 10.047 1 70.94 96 LYS A O 1
ATOM 768 N N . MET B 1 1 ? 14.469 -8.945 11.992 1 77.12 1 MET B N 1
ATOM 769 C CA . MET B 1 1 ? 14.773 -8.469 10.648 1 77.12 1 MET B CA 1
ATOM 770 C C . MET B 1 1 ? 13.648 -7.594 10.109 1 77.12 1 MET B C 1
ATOM 772 O O . MET B 1 1 ? 12.492 -7.734 10.523 1 77.12 1 MET B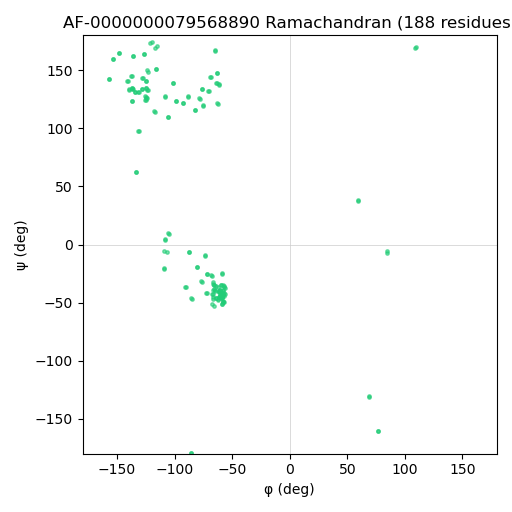 O 1
ATOM 776 N N . ALA B 1 2 ? 14.023 -6.684 9.18 1 90.19 2 ALA B N 1
ATOM 777 C CA . ALA B 1 2 ? 12.977 -5.793 8.672 1 90.19 2 ALA B CA 1
ATOM 778 C C . ALA B 1 2 ? 11.992 -6.551 7.785 1 90.19 2 ALA B C 1
ATOM 780 O O . ALA B 1 2 ? 12.391 -7.383 6.969 1 90.19 2 ALA B O 1
ATOM 781 N N . LYS B 1 3 ? 10.805 -6.355 8.031 1 97.19 3 LYS B N 1
ATOM 782 C CA . LYS B 1 3 ? 9.766 -6.906 7.172 1 97.19 3 LYS B CA 1
ATOM 783 C C . LYS B 1 3 ? 9.82 -6.289 5.777 1 97.19 3 LYS B C 1
ATOM 785 O O . LYS B 1 3 ? 10.562 -5.336 5.547 1 97.19 3 LYS B O 1
ATOM 790 N N . ALA B 1 4 ? 9.117 -6.895 4.891 1 98.56 4 ALA B N 1
ATOM 791 C CA . ALA B 1 4 ? 8.93 -6.348 3.549 1 98.56 4 ALA B CA 1
ATOM 792 C C . ALA B 1 4 ? 7.48 -6.473 3.104 1 98.56 4 ALA B C 1
ATOM 794 O O . ALA B 1 4 ? 6.715 -7.254 3.674 1 98.56 4 ALA B O 1
ATOM 795 N N . TYR B 1 5 ? 7.176 -5.691 2.105 1 98.88 5 TYR B N 1
ATOM 796 C CA . TYR B 1 5 ? 5.785 -5.633 1.677 1 98.88 5 TYR B CA 1
ATOM 797 C C . TYR B 1 5 ? 5.684 -5.586 0.156 1 98.88 5 TYR B C 1
ATOM 799 O O . TYR B 1 5 ? 6.465 -4.898 -0.503 1 98.88 5 TYR B O 1
ATOM 807 N N . TRP B 1 6 ? 4.777 -6.43 -0.399 1 98.94 6 TRP B N 1
ATOM 808 C CA . TRP B 1 6 ? 4.227 -6.129 -1.716 1 98.94 6 TRP B CA 1
ATOM 809 C C . TRP B 1 6 ? 3.143 -5.062 -1.622 1 98.94 6 TRP B C 1
ATOM 811 O O . TRP B 1 6 ? 2.211 -5.18 -0.824 1 98.94 6 TRP B O 1
ATOM 821 N N . ILE B 1 7 ? 3.24 -4.023 -2.35 1 98.81 7 ILE B N 1
ATOM 822 C CA . ILE B 1 7 ? 2.178 -3.041 -2.527 1 98.81 7 ILE B CA 1
ATOM 823 C C . ILE B 1 7 ? 1.752 -3 -3.994 1 98.81 7 ILE B C 1
ATOM 825 O O . ILE B 1 7 ? 2.537 -2.611 -4.863 1 98.81 7 ILE B O 1
ATOM 829 N N . ALA B 1 8 ? 0.459 -3.41 -4.207 1 98.69 8 ALA B N 1
ATOM 830 C CA . ALA B 1 8 ? -0.001 -3.535 -5.59 1 98.69 8 ALA B CA 1
ATOM 831 C C . ALA B 1 8 ? -1.303 -2.77 -5.805 1 98.69 8 ALA B C 1
ATOM 833 O O . ALA B 1 8 ? -2.158 -2.725 -4.918 1 98.69 8 ALA B O 1
ATOM 834 N N . ARG B 1 9 ? -1.498 -2.178 -6.887 1 98.5 9 ARG B N 1
ATOM 835 C CA . ARG B 1 9 ? -2.758 -1.656 -7.406 1 98.5 9 ARG B CA 1
ATOM 836 C C . ARG B 1 9 ? -3.061 -2.23 -8.789 1 98.5 9 ARG B C 1
ATOM 838 O O . ARG B 1 9 ? -2.172 -2.33 -9.633 1 98.5 9 ARG B O 1
ATOM 845 N N . VAL B 1 10 ? -4.305 -2.633 -8.945 1 98.5 10 VAL B N 1
ATOM 846 C CA . VAL B 1 10 ? -4.645 -3.482 -10.086 1 98.5 10 VAL B CA 1
ATOM 847 C C . VAL B 1 10 ? -5.926 -2.977 -10.742 1 98.5 10 VAL B C 1
ATOM 849 O O . VAL B 1 10 ? -6.895 -2.648 -10.055 1 98.5 10 VAL B O 1
ATOM 852 N N . GLU B 1 11 ? -5.895 -2.84 -12.047 1 98.44 11 GLU B N 1
ATOM 853 C CA . GLU B 1 11 ? -7.109 -2.686 -12.844 1 98.44 11 GLU B CA 1
ATOM 854 C C . GLU B 1 11 ? -7.43 -3.963 -13.609 1 98.44 11 GLU B C 1
ATOM 856 O O . GLU B 1 11 ? -6.73 -4.309 -14.562 1 98.44 11 GLU B O 1
ATOM 861 N N . VAL B 1 12 ? -8.461 -4.602 -13.195 1 98.25 12 VAL B N 1
ATOM 862 C CA . VAL B 1 12 ? -8.828 -5.895 -13.766 1 98.25 12 VAL B CA 1
ATOM 863 C C . VAL B 1 12 ? -9.727 -5.691 -14.984 1 98.25 12 VAL B C 1
ATOM 865 O O . VAL B 1 12 ? -10.734 -4.98 -14.898 1 98.25 12 VAL B O 1
ATOM 868 N N . SER B 1 13 ? -9.375 -6.277 -16.062 1 98.31 13 SER B N 1
ATOM 869 C CA . SER B 1 13 ? -10.18 -6.156 -17.281 1 98.31 13 SER B CA 1
ATOM 870 C C . SER B 1 13 ? -10.875 -7.47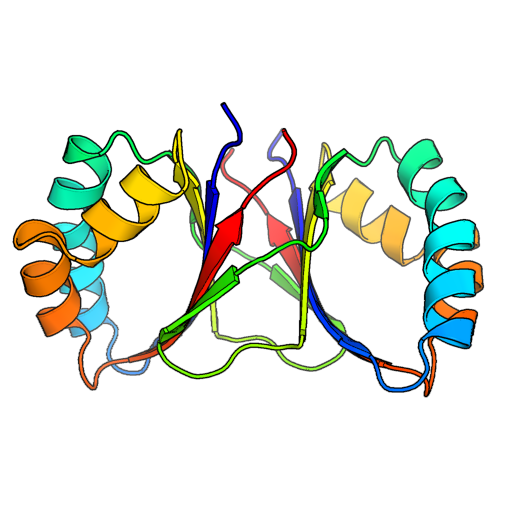3 -17.609 1 98.31 13 SER B C 1
ATOM 872 O O . SER B 1 13 ? -11.82 -7.5 -18.406 1 98.31 13 SER B O 1
ATOM 874 N N . ASP B 1 14 ? -10.422 -8.57 -17.125 1 98.38 14 ASP B N 1
ATOM 875 C CA . ASP B 1 14 ? -11.016 -9.891 -17.281 1 98.38 14 ASP B CA 1
ATOM 876 C C . ASP B 1 14 ? -11.125 -10.602 -15.93 1 98.38 14 ASP B C 1
ATOM 878 O O . ASP B 1 14 ? -10.195 -11.273 -15.492 1 98.38 14 ASP B O 1
ATOM 882 N N . GLU B 1 15 ? -12.258 -10.547 -15.352 1 97.81 15 GLU B N 1
ATOM 883 C CA . GLU B 1 15 ? -12.477 -11 -13.984 1 97.81 15 GLU B CA 1
ATOM 884 C C . GLU B 1 15 ? -12.289 -12.516 -13.875 1 97.81 15 GLU B C 1
ATOM 886 O O . GLU B 1 15 ? -11.836 -13.016 -12.844 1 97.81 15 GLU B O 1
ATOM 891 N N . ASP B 1 16 ? -12.648 -13.211 -14.922 1 98.25 16 ASP B N 1
ATOM 892 C CA . ASP B 1 16 ? -12.484 -14.656 -14.883 1 98.25 16 ASP B CA 1
ATOM 893 C C . ASP B 1 16 ? -11.008 -15.039 -14.82 1 98.25 16 ASP B C 1
ATOM 895 O O . ASP B 1 16 ? -10.609 -15.852 -13.984 1 98.25 16 ASP B O 1
ATOM 899 N N . ALA B 1 17 ? -10.273 -14.508 -15.742 1 98.25 17 ALA B N 1
ATOM 900 C CA . ALA B 1 17 ? -8.836 -14.781 -15.758 1 98.25 17 ALA B CA 1
ATOM 901 C C . ALA B 1 17 ? -8.188 -14.352 -14.445 1 98.25 17 ALA B C 1
ATOM 903 O O . ALA B 1 17 ? -7.348 -15.062 -13.898 1 98.25 17 ALA B O 1
ATOM 904 N N . TYR B 1 18 ? -8.578 -13.219 -13.961 1 98.31 18 TYR B N 1
ATOM 905 C CA . TYR B 1 18 ? -8.016 -12.727 -12.703 1 98.31 18 TYR B CA 1
ATOM 906 C C . TYR B 1 18 ? -8.398 -13.641 -11.539 1 98.31 18 TYR B C 1
ATOM 908 O O . TYR B 1 18 ? -7.609 -13.836 -10.617 1 98.31 18 TYR B O 1
ATOM 916 N N . GLY B 1 19 ? -9.594 -14.109 -11.57 1 98 19 GLY B N 1
ATOM 917 C CA . GLY B 1 19 ? -10.016 -15.078 -10.562 1 98 19 GLY B CA 1
ATOM 918 C C . GLY B 1 19 ? -9.148 -16.312 -10.531 1 98 19 GLY B C 1
ATOM 919 O O . GLY B 1 19 ? -8.812 -16.812 -9.453 1 98 19 GLY B O 1
ATOM 920 N N . LYS B 1 20 ? -8.812 -16.859 -11.688 1 98.38 20 LYS B N 1
ATOM 921 C CA . LYS B 1 20 ? -7.902 -18 -11.766 1 98.38 20 LYS B CA 1
ATOM 922 C C . LYS B 1 20 ? -6.547 -17.672 -11.148 1 98.38 20 LYS B C 1
ATOM 924 O O . LYS B 1 20 ? -5.957 -18.5 -10.453 1 98.38 20 LYS B O 1
ATOM 929 N N . TYR B 1 21 ? -6.086 -16.516 -11.414 1 98.69 21 TYR B N 1
ATOM 930 C CA . TYR B 1 21 ? -4.844 -16.047 -10.812 1 98.69 21 TYR B CA 1
ATOM 931 C C . TYR B 1 21 ? -4.949 -16.047 -9.289 1 98.69 21 TYR B C 1
ATOM 933 O O . TYR B 1 21 ? -4.066 -16.562 -8.602 1 98.69 21 TYR B O 1
ATOM 941 N N . ARG B 1 22 ? -5.977 -15.445 -8.773 1 97.62 22 ARG B N 1
ATOM 942 C CA . ARG B 1 22 ? -6.168 -15.336 -7.332 1 97.62 22 ARG B CA 1
ATOM 943 C C . ARG B 1 22 ? -6.172 -16.719 -6.672 1 97.62 22 ARG B C 1
ATOM 945 O O . ARG B 1 22 ? -5.578 -16.906 -5.609 1 97.62 22 ARG B O 1
ATOM 952 N N . ASP B 1 23 ? -6.863 -17.641 -7.344 1 97.75 23 ASP B N 1
ATOM 953 C CA . ASP B 1 23 ? -6.902 -19 -6.809 1 97.75 23 ASP B CA 1
ATOM 954 C C . ASP B 1 23 ? -5.516 -19.641 -6.812 1 97.75 23 ASP B C 1
ATOM 956 O O . ASP B 1 23 ? -5.137 -20.328 -5.859 1 97.75 23 ASP B O 1
ATOM 960 N N . ALA B 1 24 ? -4.816 -19.406 -7.832 1 98.31 24 ALA B N 1
ATOM 961 C CA . ALA B 1 24 ? -3.531 -20.062 -8.039 1 98.31 24 ALA B CA 1
ATOM 962 C C . ALA B 1 24 ? -2.447 -19.453 -7.16 1 98.31 24 ALA B C 1
ATOM 964 O O . ALA B 1 24 ? -1.496 -20.125 -6.766 1 98.31 24 ALA B O 1
ATOM 965 N N . ASN B 1 25 ?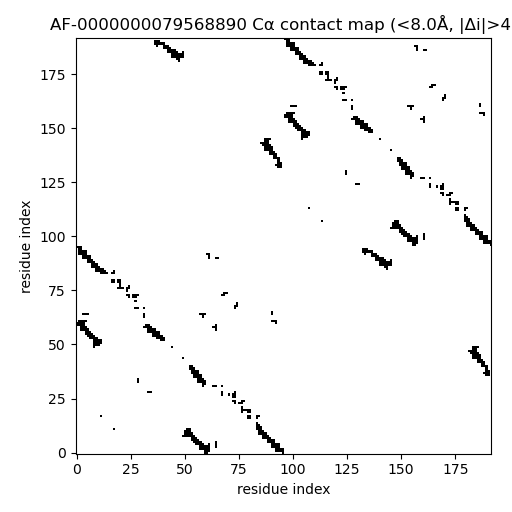 -2.52 -18.125 -6.867 1 98.38 25 ASN B N 1
ATOM 966 C CA . ASN B 1 25 ? -1.414 -17.453 -6.184 1 98.38 25 ASN B CA 1
ATOM 967 C C . ASN B 1 25 ? -1.355 -17.844 -4.707 1 98.38 25 ASN B C 1
ATOM 969 O O . ASN B 1 25 ? -0.334 -17.641 -4.047 1 98.38 25 ASN B O 1
ATOM 973 N N . ALA B 1 26 ? -2.441 -18.578 -4.219 1 98 26 ALA B N 1
ATOM 974 C CA . ALA B 1 26 ? -2.49 -19.016 -2.83 1 98 26 ALA B CA 1
ATOM 975 C C . ALA B 1 26 ? -1.321 -19.938 -2.506 1 98 26 ALA B C 1
ATOM 977 O O . ALA B 1 26 ? -0.758 -19.875 -1.411 1 98 26 ALA B O 1
ATOM 978 N N . GLU B 1 27 ? -1.006 -20.766 -3.428 1 98.44 27 GLU B N 1
ATOM 979 C CA . GLU B 1 27 ? 0.089 -21.719 -3.23 1 98.44 27 GLU B CA 1
ATOM 980 C C . GLU B 1 27 ? 1.392 -20.984 -2.904 1 98.44 27 GLU B C 1
ATOM 982 O O . GLU B 1 27 ? 2.092 -21.344 -1.957 1 98.44 27 GLU B O 1
ATOM 987 N N . ALA B 1 28 ? 1.774 -20 -3.641 1 98.69 28 ALA B N 1
ATOM 988 C CA . ALA B 1 28 ? 3.004 -19.25 -3.426 1 98.69 28 ALA B CA 1
ATOM 989 C C . ALA B 1 28 ? 2.967 -18.5 -2.09 1 98.69 28 ALA B C 1
ATOM 991 O O . ALA B 1 28 ? 3.936 -18.547 -1.326 1 98.69 28 ALA B O 1
ATOM 992 N N . PHE B 1 29 ? 1.854 -17.844 -1.819 1 98.69 29 PHE B N 1
ATOM 993 C CA . PHE B 1 29 ? 1.75 -17.031 -0.608 1 98.69 29 PHE B CA 1
ATOM 994 C C . PHE B 1 29 ? 1.804 -17.922 0.634 1 98.69 29 PHE B C 1
ATOM 996 O O . PHE B 1 29 ? 2.367 -17.531 1.657 1 98.69 29 PHE B O 1
ATOM 1003 N N . GLU B 1 30 ? 1.246 -19.125 0.56 1 98.44 30 GLU B N 1
ATOM 1004 C CA . GLU B 1 30 ? 1.369 -20.078 1.657 1 98.44 30 GLU B CA 1
ATOM 1005 C C . GLU B 1 30 ? 2.814 -20.547 1.829 1 98.44 30 GLU B C 1
ATOM 1007 O O . GLU B 1 30 ? 3.332 -20.578 2.947 1 98.44 30 GLU B O 1
ATOM 1012 N N . LYS B 1 31 ? 3.418 -20.859 0.796 1 98.56 31 LYS B N 1
ATOM 1013 C CA . LYS B 1 31 ? 4.781 -21.375 0.813 1 98.56 31 LYS B CA 1
ATOM 1014 C C . LYS B 1 31 ? 5.742 -20.375 1.442 1 98.56 31 LYS B C 1
ATOM 1016 O O . LYS B 1 31 ? 6.691 -20.766 2.127 1 98.56 31 LYS B O 1
ATOM 1021 N N . TYR B 1 32 ? 5.535 -19.125 1.248 1 98.69 32 TYR B N 1
ATOM 1022 C CA . TYR B 1 32 ? 6.48 -18.094 1.688 1 98.69 32 TYR B CA 1
ATOM 1023 C C . TYR B 1 32 ? 5.953 -17.359 2.918 1 98.69 32 TYR B C 1
ATOM 1025 O O . TYR B 1 32 ? 6.438 -16.281 3.254 1 98.69 32 TYR B O 1
ATOM 1033 N N . ASP B 1 33 ? 4.879 -17.906 3.467 1 98.06 33 ASP B N 1
ATOM 1034 C CA . ASP B 1 33 ? 4.297 -17.406 4.707 1 98.06 33 ASP B CA 1
ATOM 1035 C C . ASP B 1 33 ? 3.885 -15.938 4.562 1 98.06 33 ASP B C 1
ATOM 1037 O O . ASP B 1 33 ? 4.152 -15.125 5.445 1 98.06 33 ASP B O 1
ATOM 1041 N N . ALA B 1 34 ? 3.396 -15.641 3.428 1 98.38 34 ALA B N 1
ATOM 1042 C CA . ALA B 1 34 ? 2.904 -14.297 3.15 1 98.38 34 ALA B CA 1
ATOM 1043 C C . ALA B 1 34 ? 1.639 -14 3.947 1 98.38 34 ALA B C 1
ATOM 1045 O O . ALA B 1 34 ? 0.798 -14.883 4.141 1 98.38 34 ALA B O 1
ATOM 1046 N N . ARG B 1 35 ? 1.474 -12.758 4.402 1 97.94 35 ARG B N 1
ATOM 1047 C CA . ARG B 1 35 ? 0.302 -12.344 5.168 1 97.94 35 ARG B CA 1
ATOM 1048 C C . ARG B 1 35 ? -0.374 -11.141 4.527 1 97.94 35 ARG B C 1
ATOM 1050 O O . ARG B 1 35 ? 0.249 -10.086 4.359 1 97.94 35 ARG B O 1
ATOM 1057 N N . PHE B 1 36 ? -1.598 -11.266 4.242 1 97.81 36 PHE B N 1
ATOM 1058 C CA . PHE B 1 36 ? -2.338 -10.148 3.664 1 97.81 36 PHE B CA 1
ATOM 1059 C C . PHE B 1 36 ? -2.645 -9.094 4.727 1 97.81 36 PHE B C 1
ATOM 1061 O O . PHE B 1 36 ? -3.332 -9.383 5.707 1 97.81 36 PHE B O 1
ATOM 1068 N N . VAL B 1 37 ? -2.131 -7.93 4.473 1 97.81 37 VAL B N 1
ATOM 1069 C CA . VAL B 1 37 ? -2.498 -6.754 5.258 1 97.81 37 VAL B CA 1
ATOM 1070 C C . VAL B 1 37 ? -3.77 -6.129 4.684 1 97.81 37 VAL B C 1
ATOM 1072 O O . VAL B 1 37 ? -4.691 -5.793 5.43 1 97.81 37 VAL B O 1
ATOM 1075 N N . VAL B 1 38 ? -3.775 -5.996 3.404 1 98 38 VAL B N 1
ATOM 1076 C CA . VAL B 1 38 ? -4.906 -5.547 2.598 1 98 38 VAL B CA 1
ATOM 1077 C C . VAL B 1 38 ? -5.109 -6.496 1.42 1 98 38 VAL B C 1
ATOM 1079 O O . VAL B 1 38 ? -4.164 -6.816 0.699 1 98 38 VAL B O 1
ATOM 1082 N N . ARG B 1 39 ? -6.332 -6.953 1.187 1 97.25 39 ARG B N 1
ATOM 1083 C CA . ARG B 1 39 ? -6.652 -7.848 0.079 1 97.25 39 ARG B CA 1
ATOM 1084 C C . ARG B 1 39 ? -7.898 -7.379 -0.662 1 97.25 39 ARG B C 1
ATOM 1086 O O . ARG B 1 39 ? -8.898 -8.094 -0.715 1 97.25 39 ARG B O 1
ATOM 1093 N N . GLY B 1 40 ? -7.754 -6.184 -1.232 1 96.44 40 GLY B N 1
ATOM 1094 C CA . GLY B 1 40 ? -8.914 -5.547 -1.842 1 96.44 40 GLY B CA 1
ATOM 1095 C C . GLY B 1 40 ? -9.859 -4.934 -0.827 1 96.44 40 GLY B C 1
ATOM 1096 O O . GLY B 1 40 ? -9.438 -4.527 0.258 1 96.44 40 GLY B O 1
ATOM 1097 N N . GLY B 1 41 ? -11.148 -4.695 -1.281 1 94.25 41 GLY B N 1
ATOM 1098 C CA . GLY B 1 41 ? -12.164 -4.113 -0.417 1 94.25 41 GLY B CA 1
ATOM 1099 C C . GLY B 1 41 ? -12.531 -2.695 -0.808 1 94.25 41 GLY B C 1
ATOM 1100 O O . GLY B 1 41 ? -11.953 -2.127 -1.733 1 94.25 41 GLY B O 1
ATOM 1101 N N . PRO B 1 42 ? -13.617 -2.24 -0.15 1 96.44 42 PRO B N 1
ATOM 1102 C CA . PRO B 1 42 ? -14.047 -0.88 -0.472 1 96.44 42 PRO B CA 1
ATOM 1103 C C . PRO B 1 42 ? -13.008 0.175 -0.097 1 96.44 42 PRO B C 1
ATOM 1105 O O . PRO B 1 42 ? -12.352 0.057 0.94 1 96.44 42 PRO B O 1
ATOM 1108 N N . PHE B 1 43 ? -12.852 1.133 -0.959 1 98.06 43 PHE B N 1
ATOM 1109 C CA . PHE B 1 43 ? -11.906 2.217 -0.711 1 98.06 43 PHE B CA 1
ATOM 1110 C C . PHE B 1 43 ? -12.398 3.516 -1.34 1 98.06 43 PHE B C 1
ATOM 1112 O O . PHE B 1 43 ? -13.328 3.508 -2.15 1 98.06 43 PHE B O 1
ATOM 1119 N N . GLU B 1 44 ? -11.797 4.594 -0.917 1 98.31 44 GLU B N 1
ATOM 1120 C CA . GLU B 1 44 ? -11.984 5.906 -1.526 1 98.31 44 GLU B CA 1
ATOM 1121 C C . GLU B 1 44 ? -10.648 6.516 -1.948 1 98.31 44 GLU B C 1
ATOM 1123 O O . GLU B 1 44 ? -9.656 6.406 -1.229 1 98.31 44 GLU B O 1
ATOM 1128 N N . VAL B 1 45 ? -10.688 7.172 -3.135 1 98.69 45 VAL B N 1
ATOM 1129 C CA . VAL B 1 45 ? -9.539 7.961 -3.57 1 98.69 45 VAL B CA 1
ATOM 1130 C C . VAL B 1 45 ? -9.578 9.336 -2.908 1 98.69 45 VAL B C 1
ATOM 1132 O O . VAL B 1 45 ? -10.508 10.117 -3.131 1 98.69 45 VAL B O 1
ATOM 1135 N N . MET B 1 46 ? -8.555 9.617 -2.053 1 98.56 46 MET B N 1
ATOM 1136 C CA . MET B 1 46 ? -8.5 10.906 -1.369 1 98.56 46 MET B CA 1
ATOM 1137 C C . MET B 1 46 ? -7.715 11.93 -2.188 1 98.56 46 MET B C 1
ATOM 1139 O O . MET B 1 46 ? -8.008 13.125 -2.141 1 98.56 46 MET B O 1
ATOM 1143 N N . GLU B 1 47 ? -6.742 11.422 -2.781 1 98.25 47 GLU B N 1
ATOM 1144 C CA . GLU B 1 47 ? -5.91 12.25 -3.645 1 98.25 47 GLU B CA 1
ATOM 1145 C C . GLU B 1 47 ? -5.492 11.5 -4.902 1 98.25 47 GLU B C 1
ATOM 1147 O O . GLU B 1 47 ? -5.203 10.305 -4.848 1 98.25 47 GLU B O 1
ATOM 1152 N N . GLY B 1 48 ? -5.453 12.203 -6.16 1 97.31 48 GLY B N 1
ATOM 1153 C CA . GLY B 1 48 ? -4.941 11.633 -7.395 1 97.31 48 GLY B CA 1
ATOM 1154 C C . GLY B 1 48 ? -5.824 10.523 -7.949 1 97.31 48 GLY B C 1
ATOM 1155 O O . GLY B 1 48 ? -7.031 10.703 -8.109 1 97.31 48 GLY B O 1
ATOM 1156 N N . GLU B 1 49 ? -5.051 9.422 -8.266 1 94.62 49 GLU B N 1
ATOM 1157 C CA . GLU B 1 49 ? -5.734 8.312 -8.922 1 94.62 49 GLU B CA 1
ATOM 1158 C C . GLU B 1 49 ? -5.578 7.02 -8.133 1 94.62 49 GLU B C 1
ATOM 1160 O O . GLU B 1 49 ? -4.613 6.852 -7.391 1 94.62 49 GLU B O 1
ATOM 1165 N N . GLY B 1 50 ? -6.625 6.188 -8.25 1 91.62 50 GLY B N 1
ATOM 1166 C CA . GLY B 1 50 ? -6.562 4.816 -7.766 1 91.62 50 GLY B CA 1
ATOM 1167 C C . GLY B 1 50 ? -6.781 3.785 -8.859 1 91.62 50 GLY B C 1
ATOM 1168 O O . GLY B 1 50 ? -6.922 4.137 -10.031 1 91.62 50 GLY B O 1
ATOM 1169 N N . ARG B 1 51 ? -6.637 2.625 -8.562 1 95.81 51 ARG B N 1
ATOM 1170 C CA . ARG B 1 51 ? -7.086 1.517 -9.398 1 95.81 51 ARG B CA 1
ATOM 1171 C C . ARG B 1 51 ? -8.148 0.688 -8.688 1 95.81 51 ARG B C 1
ATOM 1173 O O . ARG B 1 51 ? -8.398 0.883 -7.492 1 95.81 51 ARG B O 1
ATOM 1180 N N . GLY B 1 52 ? -8.758 -0.171 -9.398 1 97.25 52 GLY B N 1
ATOM 1181 C CA . GLY B 1 52 ? -9.953 -0.866 -8.93 1 97.25 52 GLY B CA 1
ATOM 1182 C C . GLY B 1 52 ? -9.672 -1.815 -7.781 1 97.25 52 GLY B C 1
ATOM 1183 O O . GLY B 1 52 ? -10.578 -2.148 -7.016 1 97.25 52 GLY B O 1
ATOM 1184 N N . ARG B 1 53 ? -8.453 -2.352 -7.66 1 97.94 53 ARG B N 1
ATOM 1185 C CA . ARG B 1 53 ? -8.094 -3.299 -6.609 1 97.94 53 ARG B CA 1
ATOM 1186 C C . ARG B 1 53 ? -6.73 -2.963 -6.012 1 97.94 53 ARG B C 1
ATOM 1188 O O . ARG B 1 53 ? -5.777 -2.689 -6.742 1 97.94 53 ARG B O 1
ATOM 1195 N N . ASN B 1 54 ? -6.664 -2.971 -4.691 1 98.38 54 ASN B N 1
ATOM 1196 C CA . ASN B 1 54 ? -5.445 -2.641 -3.957 1 98.38 54 ASN B CA 1
ATOM 1197 C C . ASN B 1 54 ? -5.098 -3.725 -2.941 1 98.38 54 ASN B C 1
ATOM 1199 O O . ASN B 1 54 ? -5.973 -4.223 -2.23 1 98.38 54 ASN B O 1
ATOM 1203 N N . VAL B 1 55 ? -3.805 -4.105 -2.936 1 98.44 55 VAL B N 1
ATOM 1204 C CA . VAL B 1 55 ? -3.348 -5.242 -2.145 1 98.44 55 VAL B CA 1
ATOM 1205 C C . VAL B 1 55 ? -2.033 -4.898 -1.448 1 98.44 55 VAL B C 1
ATOM 1207 O O . VAL B 1 55 ? -1.147 -4.285 -2.051 1 98.44 55 VAL B O 1
ATOM 1210 N N . VAL B 1 56 ? -1.936 -5.215 -0.234 1 98.75 56 VAL B N 1
ATOM 1211 C CA . VAL B 1 56 ? -0.689 -5.156 0.523 1 98.75 56 VAL B CA 1
ATOM 1212 C C . VAL B 1 56 ? -0.414 -6.516 1.168 1 98.75 56 VAL B C 1
ATOM 1214 O O . VAL B 1 56 ? -1.263 -7.055 1.883 1 98.75 56 VAL B O 1
ATOM 1217 N N . VAL B 1 57 ? 0.764 -7.066 0.955 1 98.75 57 VAL B N 1
ATOM 1218 C CA . VAL B 1 57 ? 1.172 -8.359 1.496 1 98.75 57 VAL B CA 1
ATOM 1219 C C . VAL B 1 57 ? 2.461 -8.203 2.297 1 98.75 57 VAL B C 1
ATOM 1221 O O . VAL B 1 57 ? 3.408 -7.555 1.842 1 98.75 57 VAL B O 1
ATOM 1224 N N . GLU B 1 58 ? 2.506 -8.75 3.436 1 98.62 58 GLU B N 1
ATOM 1225 C CA . GLU B 1 58 ? 3.658 -8.68 4.328 1 98.62 58 GLU B CA 1
ATOM 1226 C C . GLU B 1 58 ? 4.477 -9.969 4.277 1 98.62 58 GLU B C 1
ATOM 1228 O O . GLU B 1 58 ? 3.916 -11.062 4.25 1 98.62 58 GLU B O 1
ATOM 1233 N N . PHE B 1 59 ? 5.75 -9.844 4.285 1 98.62 59 PHE B N 1
ATOM 1234 C CA . PHE B 1 59 ? 6.715 -10.93 4.379 1 98.62 59 PHE B CA 1
ATOM 1235 C C . PHE B 1 59 ? 7.691 -10.688 5.527 1 98.62 59 PHE B C 1
ATOM 1237 O O . PHE B 1 59 ? 7.855 -9.555 5.98 1 98.62 59 PHE B O 1
ATOM 1244 N N . ASP B 1 60 ? 8.375 -11.727 5.895 1 97.69 60 ASP B N 1
ATOM 1245 C CA . ASP B 1 60 ? 9.258 -11.625 7.051 1 97.69 60 ASP B CA 1
ATOM 1246 C C . ASP B 1 60 ? 10.586 -10.969 6.676 1 97.69 60 ASP B C 1
ATOM 1248 O O . ASP B 1 60 ? 11.344 -10.547 7.551 1 97.69 60 ASP B O 1
ATOM 1252 N N . SER B 1 61 ? 10.914 -10.961 5.379 1 97.38 61 SER B N 1
ATOM 1253 C CA . SER B 1 61 ? 12.125 -10.297 4.898 1 97.38 61 SER B CA 1
ATOM 1254 C C . SER B 1 61 ? 11.977 -9.859 3.447 1 97.38 61 SER B C 1
ATOM 1256 O O . SER B 1 61 ? 11.109 -10.359 2.727 1 97.38 61 SER B O 1
ATOM 1258 N N . TYR B 1 62 ? 12.82 -8.922 3.113 1 98 62 TYR B N 1
ATOM 1259 C CA . TYR B 1 62 ? 12.828 -8.438 1.736 1 98 62 TYR B CA 1
ATOM 1260 C C . TYR B 1 62 ? 13.133 -9.57 0.764 1 98 62 TYR B C 1
ATOM 1262 O O . TYR B 1 62 ? 12.469 -9.711 -0.266 1 98 62 TYR B O 1
ATOM 1270 N N . GLN B 1 63 ? 14.148 -10.383 1.059 1 97.94 63 GLN B N 1
ATOM 1271 C CA . GLN B 1 63 ? 14.531 -11.477 0.17 1 97.94 63 GLN B CA 1
ATOM 1272 C C . GLN B 1 63 ? 13.391 -12.484 0.016 1 97.94 63 GLN B C 1
ATOM 1274 O O . GLN B 1 63 ? 13.148 -12.992 -1.081 1 97.94 63 GLN B O 1
ATOM 1279 N N . GLN B 1 64 ? 12.719 -12.75 1.086 1 98.5 64 GLN B N 1
ATOM 1280 C CA . GLN B 1 64 ? 11.586 -13.664 1.011 1 98.5 64 GLN B CA 1
ATOM 1281 C C . GLN B 1 64 ? 10.516 -13.133 0.057 1 98.5 64 GLN B C 1
ATOM 1283 O O . GLN B 1 64 ? 9.922 -13.898 -0.7 1 98.5 64 GLN B O 1
ATOM 1288 N N . ALA B 1 65 ? 10.227 -11.883 0.148 1 98.75 65 ALA B N 1
ATOM 1289 C CA . ALA B 1 65 ? 9.25 -11.242 -0.735 1 98.75 65 ALA B CA 1
ATOM 1290 C C . ALA B 1 65 ? 9.664 -11.383 -2.197 1 98.75 65 ALA B C 1
ATOM 1292 O O . ALA B 1 65 ? 8.836 -11.688 -3.059 1 98.75 65 ALA B O 1
ATOM 1293 N N . VAL B 1 66 ? 10.945 -11.125 -2.436 1 98.75 66 VAL B N 1
ATOM 1294 C CA . VAL B 1 66 ? 11.477 -11.211 -3.793 1 98.75 66 VAL B CA 1
ATOM 1295 C C . VAL B 1 66 ? 11.438 -12.656 -4.27 1 98.75 66 VAL B C 1
ATOM 1297 O O . VAL B 1 66 ? 11.062 -12.93 -5.414 1 98.75 66 VAL B O 1
ATOM 1300 N N . ASP B 1 67 ? 11.812 -13.57 -3.418 1 98.88 67 ASP B N 1
ATOM 1301 C CA . ASP B 1 67 ? 11.789 -14.992 -3.766 1 98.88 67 ASP B CA 1
ATOM 1302 C C . ASP B 1 67 ? 10.375 -15.453 -4.098 1 98.88 67 ASP B C 1
ATOM 1304 O O . ASP B 1 67 ? 10.18 -16.266 -5.004 1 98.88 67 ASP B O 1
ATOM 1308 N N . CYS B 1 68 ? 9.469 -15 -3.352 1 98.94 68 CYS B N 1
ATOM 1309 C CA . CYS B 1 68 ? 8.078 -15.344 -3.627 1 98.94 68 CYS B CA 1
ATOM 1310 C C . CYS B 1 68 ? 7.68 -14.906 -5.035 1 98.94 68 CYS B C 1
ATOM 1312 O O . CYS B 1 68 ? 7.137 -15.703 -5.805 1 98.94 68 CYS B O 1
ATOM 1314 N N . TYR B 1 69 ? 7.953 -13.688 -5.395 1 98.94 69 TYR B N 1
ATOM 1315 C CA . TYR B 1 69 ? 7.613 -13.164 -6.711 1 98.94 69 TYR B CA 1
ATOM 1316 C C . TYR B 1 69 ? 8.25 -14 -7.812 1 98.94 69 TYR B C 1
ATOM 1318 O O . TYR B 1 69 ? 7.621 -14.281 -8.836 1 98.94 69 TYR B O 1
ATOM 1326 N N . ASN B 1 70 ? 9.492 -14.398 -7.527 1 98.81 70 ASN B N 1
ATOM 1327 C CA . ASN B 1 70 ? 10.258 -15.094 -8.555 1 98.81 70 ASN B CA 1
ATOM 1328 C C . ASN B 1 70 ? 9.992 -16.594 -8.523 1 98.81 70 ASN B C 1
ATOM 1330 O O . ASN B 1 70 ? 10.516 -17.344 -9.359 1 98.81 70 ASN B O 1
ATOM 1334 N N . SER B 1 71 ? 9.281 -17.094 -7.598 1 98.88 71 SER B N 1
ATOM 1335 C CA . SER B 1 71 ? 9.039 -18.531 -7.453 1 98.88 71 SER B CA 1
ATOM 1336 C C . SER B 1 71 ? 8.273 -19.078 -8.648 1 98.88 71 SER B C 1
ATOM 1338 O O . SER B 1 71 ? 7.461 -18.375 -9.258 1 98.88 71 SER B O 1
ATOM 1340 N N . PRO B 1 72 ? 8.57 -20.344 -8.977 1 98.69 72 PRO B N 1
ATOM 1341 C CA . PRO B 1 72 ? 7.789 -20.969 -10.055 1 98.69 72 PRO B CA 1
ATOM 1342 C C . PRO B 1 72 ? 6.289 -20.953 -9.773 1 98.69 72 PRO B C 1
ATOM 1344 O O . PRO B 1 72 ? 5.488 -20.797 -10.703 1 98.69 72 PRO B O 1
ATOM 1347 N N . GLU B 1 73 ? 5.879 -21.141 -8.492 1 98.69 73 GLU B N 1
ATOM 1348 C CA . GLU B 1 73 ? 4.469 -21.141 -8.125 1 98.69 73 GLU B CA 1
ATOM 1349 C C . GLU B 1 73 ? 3.814 -19.797 -8.43 1 98.69 73 GLU B C 1
ATOM 1351 O O . GLU B 1 73 ? 2.729 -19.75 -9.008 1 98.69 73 GLU B O 1
ATOM 1356 N N . TYR B 1 74 ? 4.504 -18.719 -8.062 1 98.88 74 TYR B N 1
ATOM 1357 C CA . TYR B 1 74 ? 3.889 -17.422 -8.297 1 98.88 74 TYR B CA 1
ATOM 1358 C C . TYR B 1 74 ? 3.883 -17.078 -9.781 1 98.88 74 TYR B C 1
ATOM 1360 O O . TYR B 1 74 ? 2.916 -16.5 -10.289 1 98.88 74 TYR B O 1
ATOM 1368 N N . GLN B 1 75 ? 5.02 -17.375 -10.453 1 98.69 75 GLN B N 1
ATOM 1369 C CA . GLN B 1 75 ? 5.098 -17.062 -11.875 1 98.69 75 GLN B CA 1
ATOM 1370 C C . GLN B 1 75 ? 4.055 -17.828 -12.672 1 98.69 75 GLN B C 1
ATOM 1372 O O . GLN B 1 75 ? 3.49 -17.297 -13.633 1 98.69 75 GLN B O 1
ATOM 1377 N N . ARG B 1 76 ? 3.764 -19.047 -12.32 1 98.31 76 ARG B N 1
ATOM 1378 C CA . ARG B 1 76 ? 2.68 -19.797 -12.945 1 98.31 76 ARG B CA 1
ATOM 1379 C C . ARG B 1 76 ? 1.334 -19.125 -12.703 1 98.31 76 ARG B C 1
ATOM 1381 O O . ARG B 1 76 ? 0.517 -19 -13.625 1 98.31 76 ARG B O 1
ATOM 1388 N N . ALA B 1 77 ? 1.061 -18.734 -11.438 1 98.62 77 ALA B N 1
ATOM 1389 C CA . ALA B 1 77 ? -0.177 -18.031 -11.117 1 98.62 77 ALA B CA 1
ATOM 1390 C C . ALA B 1 77 ? -0.291 -16.734 -11.914 1 98.62 77 ALA B C 1
ATOM 1392 O O . ALA B 1 77 ? -1.337 -16.453 -12.5 1 98.62 77 ALA B O 1
ATOM 1393 N N . LYS B 1 78 ? 0.803 -15.922 -11.977 1 98.5 78 LYS B N 1
ATOM 1394 C CA . LYS B 1 78 ? 0.854 -14.625 -12.648 1 98.5 78 LYS B CA 1
ATOM 1395 C C . LYS B 1 78 ? 0.475 -14.75 -14.117 1 98.5 78 LYS B C 1
ATOM 1397 O O . LYS B 1 78 ? -0.148 -13.844 -14.68 1 98.5 78 LYS B O 1
ATOM 1402 N N . ALA B 1 79 ? 0.867 -15.875 -14.727 1 98.19 79 ALA B N 1
ATOM 1403 C CA . ALA B 1 79 ? 0.593 -16.094 -16.141 1 98.19 79 ALA B CA 1
ATOM 1404 C C . ALA B 1 79 ? -0.907 -16.047 -16.422 1 98.19 79 ALA B C 1
ATOM 1406 O O . ALA B 1 79 ? -1.329 -15.695 -17.531 1 98.19 79 ALA B O 1
ATOM 1407 N N . PHE B 1 80 ? -1.742 -16.328 -15.438 1 97.56 80 PHE B N 1
ATOM 1408 C CA . PHE B 1 80 ? -3.188 -16.312 -15.617 1 97.56 80 PHE B CA 1
ATOM 1409 C C . PHE B 1 80 ? -3.688 -14.875 -15.766 1 97.56 80 PHE B C 1
ATOM 1411 O O . PHE B 1 80 ? -4.707 -14.633 -16.422 1 97.56 80 PHE B O 1
ATOM 1418 N N . ARG B 1 81 ? -2.947 -13.898 -15.227 1 97.12 81 ARG B N 1
ATOM 1419 C CA . ARG B 1 81 ? -3.475 -12.539 -15.258 1 97.12 81 ARG B CA 1
ATOM 1420 C C . ARG B 1 81 ? -2.703 -11.68 -16.25 1 97.12 81 ARG B C 1
ATOM 1422 O O . ARG B 1 81 ? -2.898 -10.461 -16.297 1 97.12 81 ARG B O 1
ATOM 1429 N N . ASP B 1 82 ? -1.814 -12.344 -16.938 1 93.56 82 ASP B N 1
ATOM 1430 C CA . ASP B 1 82 ? -1.173 -11.617 -18.031 1 93.56 82 ASP B CA 1
ATOM 1431 C C . ASP B 1 82 ? -2.189 -11.227 -19.094 1 93.56 82 ASP B C 1
ATOM 1433 O O . ASP B 1 82 ? -2.906 -12.078 -19.625 1 93.56 82 ASP B O 1
ATOM 1437 N N . GLY B 1 83 ? -2.32 -9.898 -19.375 1 93.88 83 GLY B N 1
ATOM 1438 C CA . GLY B 1 83 ? -3.289 -9.414 -20.344 1 93.88 83 GLY B CA 1
ATOM 1439 C C . GLY B 1 83 ? -4.676 -9.219 -19.75 1 93.88 83 GLY B C 1
ATOM 1440 O O . GLY B 1 83 ? -5.562 -8.672 -20.406 1 93.88 83 GLY B O 1
ATOM 1441 N N . ALA B 1 84 ? -4.875 -9.633 -18.547 1 97.56 84 ALA B N 1
ATOM 1442 C CA . ALA B 1 84 ? -6.195 -9.57 -17.938 1 97.56 84 ALA B CA 1
ATOM 1443 C C . ALA B 1 84 ? -6.258 -8.469 -16.891 1 97.56 84 ALA B C 1
ATOM 1445 O O . ALA B 1 84 ? -7.316 -8.203 -16.312 1 97.56 84 ALA B O 1
ATOM 1446 N N . ALA B 1 85 ? -5.141 -7.871 -16.625 1 98.12 85 ALA B N 1
ATOM 1447 C CA . ALA B 1 85 ? -5.043 -6.824 -15.602 1 98.12 85 ALA B CA 1
ATOM 1448 C C . ALA B 1 85 ? -3.838 -5.926 -15.859 1 98.12 85 ALA B C 1
ATOM 1450 O O . ALA B 1 85 ? -2.812 -6.383 -16.375 1 98.12 85 ALA B O 1
ATOM 1451 N N . ASP B 1 86 ? -4.039 -4.699 -15.594 1 97.81 86 ASP B N 1
ATOM 1452 C CA . ASP B 1 86 ? -2.916 -3.779 -15.461 1 97.81 86 ASP B CA 1
ATOM 1453 C C . ASP B 1 86 ? -2.473 -3.666 -14 1 97.81 86 ASP B C 1
ATOM 1455 O O . ASP B 1 86 ? -3.268 -3.309 -13.133 1 97.81 86 ASP B O 1
ATOM 1459 N N . VAL B 1 87 ? -1.211 -3.986 -13.766 1 98.06 87 VAL B N 1
ATOM 1460 C CA . VAL B 1 87 ? -0.743 -4.109 -12.391 1 98.06 87 VAL B CA 1
ATOM 1461 C C . VAL B 1 87 ? 0.457 -3.193 -12.164 1 98.06 87 VAL B C 1
ATOM 1463 O O . VAL B 1 87 ? 1.395 -3.182 -12.961 1 98.06 87 VAL B O 1
ATOM 1466 N N . ASP B 1 88 ? 0.408 -2.35 -11.188 1 98.44 88 ASP B N 1
ATOM 1467 C CA . ASP B 1 88 ? 1.596 -1.787 -10.555 1 98.44 88 ASP B CA 1
ATOM 1468 C C . ASP B 1 88 ? 1.934 -2.531 -9.258 1 98.44 88 ASP B C 1
ATOM 1470 O O . ASP B 1 88 ? 1.083 -2.676 -8.383 1 98.44 88 ASP B O 1
ATOM 1474 N N . LEU B 1 89 ? 3.129 -3.047 -9.156 1 98.75 89 LEU B N 1
ATOM 1475 C CA . LEU B 1 89 ? 3.568 -3.787 -7.977 1 98.75 89 LEU B CA 1
ATOM 1476 C C . LEU B 1 89 ? 4.988 -3.393 -7.586 1 98.75 89 LEU B C 1
ATOM 1478 O O . LEU B 1 89 ? 5.906 -3.469 -8.406 1 98.75 89 LEU B O 1
ATOM 1482 N N . ILE B 1 90 ? 5.16 -2.949 -6.359 1 98.88 90 ILE B N 1
ATOM 1483 C CA . ILE B 1 90 ? 6.496 -2.732 -5.812 1 98.88 90 ILE B CA 1
ATOM 1484 C C . ILE B 1 90 ? 6.73 -3.672 -4.633 1 98.88 90 ILE B C 1
ATOM 1486 O O . ILE B 1 90 ? 5.781 -4.117 -3.988 1 98.88 90 ILE B O 1
ATOM 1490 N N . ILE B 1 91 ? 7.969 -4.035 -4.406 1 98.88 91 ILE B N 1
ATOM 1491 C CA . ILE B 1 91 ? 8.438 -4.672 -3.178 1 98.88 91 ILE B CA 1
ATOM 1492 C C . ILE B 1 91 ? 9.281 -3.684 -2.375 1 98.88 91 ILE B C 1
ATOM 1494 O O . ILE B 1 91 ? 10.227 -3.098 -2.904 1 98.88 91 ILE B O 1
ATOM 1498 N N . ILE B 1 92 ? 8.93 -3.5 -1.13 1 98.69 92 ILE B N 1
ATOM 1499 C CA . ILE B 1 92 ? 9.539 -2.424 -0.358 1 98.69 92 ILE B CA 1
ATOM 1500 C C . ILE B 1 92 ? 9.883 -2.924 1.043 1 98.69 92 ILE B C 1
ATOM 1502 O O . ILE B 1 92 ? 9.141 -3.727 1.621 1 98.69 92 ILE B O 1
ATOM 1506 N N . GLU B 1 93 ? 10.977 -2.412 1.562 1 97.19 93 GLU B N 1
ATOM 1507 C CA . GLU B 1 93 ? 11.375 -2.729 2.932 1 97.19 93 GLU B CA 1
ATOM 1508 C C . GLU B 1 93 ? 10.523 -1.966 3.943 1 97.19 93 GLU B C 1
ATOM 1510 O O . GLU B 1 93 ? 10.227 -0.786 3.746 1 97.19 93 GLU B O 1
ATOM 1515 N N . GLY B 1 94 ? 10.031 -2.686 5.004 1 92.81 94 GLY B N 1
ATOM 1516 C CA . GLY B 1 94 ? 9.32 -2.045 6.102 1 92.81 94 GLY B CA 1
ATOM 1517 C C . GLY B 1 94 ? 10.25 -1.524 7.184 1 92.81 94 GLY B C 1
ATOM 1518 O O . GLY B 1 94 ? 11.469 -1.523 7.016 1 92.81 94 GLY B O 1
ATOM 1519 N N . PRO B 1 95 ? 9.555 -0.979 8.141 1 82.75 95 PRO B N 1
ATOM 1520 C CA . PRO B 1 95 ? 10.367 -0.498 9.258 1 82.75 95 PRO B CA 1
ATOM 1521 C C . PRO B 1 95 ? 11.141 -1.618 9.953 1 82.75 95 PRO B C 1
ATOM 1523 O O . PRO B 1 95 ? 10.734 -2.781 9.898 1 82.75 95 PRO B O 1
ATOM 1526 N N . LYS B 1 96 ? 12.438 -1.406 10.32 1 70.75 96 LYS B N 1
ATOM 1527 C CA . LYS B 1 96 ? 13.242 -2.354 11.086 1 70.75 96 LYS B CA 1
ATOM 1528 C C . LYS B 1 96 ? 12.734 -2.477 12.523 1 70.75 96 LYS B C 1
ATOM 1530 O O . LYS B 1 96 ? 12.211 -1.512 13.086 1 70.75 96 LYS B O 1
#